Protein AF-0000000084939964 (afdb_homodimer)

Sequence (376 aa):
MATELKDYIKVYDALFSDEFCDSVIEAFGQSERTIIDREKRPSFTEMNISQRYMAKDPLWMGIQEKIQSVFIDCVQLYMQSLKVENDFPQKYAFEEYRVKMYNNNGHDQFKDHVDVGDYNSARRFLVLFLYLNTVEVGGCTSFTRLNTTVSPMKGRVLLFPATWQYRHAGLPPESDKKYIVGSYLHYLMATELKDYIKVYDALFSDEFCDSVIEAFGQSERTIIDREKRPSFTEMNISQRYMAKDPLWMGIQEKIQSVFIDCVQLYMQSLKVENDFPQKYAFEEYRVKMYNNNGHDQFKDHVDVGDYNSARRFLVLFLYLNTVEVGGCTSFTRLNTTVSPMKGRVLLFPATWQYRHAGLPPESDKKYIVGSYLHYL

Foldseek 3Di:
DDDDQCSLKDKDADLDDLVLLVLVVVLVVVDDWDFDCDPLAATWIKDWLVVCCVVVPVSRVVSVVSVVVSVVVVVVVSCVVVVCCVVDDPDKDKDIKMKIKAFQPQRHKNDWDAQDDDDVSPFFFKKKKAWSAFQPAAQWKAQPVRRDIHGRHHGMMIMHTRDPNRTIMGIRGHRGMTMMMMITMGDD/DDDDQCVLKDKDADLDDLVLLVLVVVLVVVDDWDFDCPPLQATWIKDWLVVCCVVVPVSRVVSVVSVVVSVVVVVVVSCVVVVCPVVDDPDKDKDIKMKIKAFQPQRHKNDWDAQDDDDVSPFFFKKKKAWSAFQPAAQWKDQPVRRDIHGRHHGMMIMHTRDPNRTIMGIRGHRGMTMMMMITMGDD

Nearest PDB structures (foldseek):
  6fxm-assembly1_A  TM=6.962E-01  e=5.552E-08  Homo sapiens
  8one-assembly1_A  TM=6.809E-01  e=4.349E-08  Homo sapiens
  6fxr-assembly1_A  TM=6.750E-01  e=1.476E-07  Homo sapiens
  8k17-assembly1_A  TM=6.431E-01  e=1.229E-07  Homo sapiens
  8k0m-assembly1_A  TM=6.471E-01  e=1.668E-07  Homo sapiens

InterPro domains:
  IPR006620 Prolyl 4-hydroxylase, alpha subunit [SM00702] (7-186)
  IPR044862 Prolyl 4-hydroxylase alpha subunit, Fe(2+) 2OG dioxygenase domain [PF13640] (102-186)
  IPR045054 Prolyl 4-hydroxylase [PTHR10869] (5-181)

Solvent-accessible surface area (backbone atoms only — not comparable to full-atom values): 18987 Å² total; per-residue (Å²): 130,76,49,39,56,68,65,53,54,43,77,46,72,76,77,42,53,70,67,58,30,49,49,52,54,52,50,54,72,75,44,85,71,44,79,43,70,42,91,74,49,37,20,36,36,34,38,56,45,45,62,38,32,72,68,64,34,76,84,36,42,62,52,50,52,52,50,50,53,51,50,52,53,49,50,51,52,51,28,59,75,67,69,37,67,86,48,47,50,92,59,65,47,71,52,65,38,30,40,39,37,27,50,44,73,75,54,22,25,37,56,76,42,53,72,30,63,33,43,86,37,25,32,42,55,32,34,39,36,35,20,41,35,59,27,88,36,50,35,25,40,34,26,74,78,67,82,41,72,44,71,32,36,54,28,25,33,40,36,32,57,24,47,49,89,51,30,29,24,38,41,39,15,55,69,32,55,39,38,34,37,37,37,32,36,25,48,86,130,75,50,40,56,69,64,54,54,43,75,46,72,76,78,42,53,71,67,57,31,51,51,53,54,52,51,54,74,75,44,87,68,44,77,44,69,49,87,70,48,35,20,38,35,35,38,56,45,44,60,38,32,75,67,65,34,77,82,35,42,63,52,50,53,52,51,51,53,50,49,52,52,50,52,51,51,50,28,59,76,65,69,37,66,87,46,47,50,93,57,65,45,70,51,66,38,31,38,39,37,27,50,45,73,77,52,22,25,36,54,77,43,52,71,31,65,33,44,85,36,26,31,42,55,33,34,40,35,37,22,43,36,59,26,89,39,50,36,26,40,32,27,73,80,68,81,43,73,45,72,32,35,56,26,26,32,42,37,31,56,23,47,51,90,52,30,29,24,38,41,38,15,55,69,30,57,40,40,36,37,37,36,31,35,26,49,88

Structure (mmCIF, N/CA/C/O backbone):
data_AF-0000000084939964-model_v1
#
loop_
_entity.id
_entity.type
_entity.pdbx_description
1 polymer '2OG-Fe(II) oxygenase'
#
loop_
_atom_site.group_PDB
_atom_site.id
_atom_site.type_symbol
_atom_site.label_atom_id
_atom_site.label_alt_id
_atom_site.label_comp_id
_atom_site.label_asym_id
_atom_site.label_entity_id
_atom_site.label_seq_id
_atom_site.pdbx_PDB_ins_code
_atom_site.Cartn_x
_atom_site.Cartn_y
_atom_site.Cartn_z
_atom_site.occupancy
_atom_site.B_iso_or_equiv
_atom_site.auth_seq_id
_atom_site.auth_comp_id
_atom_site.auth_asym_id
_atom_site.auth_atom_id
_atom_site.pdbx_PDB_model_num
ATOM 1 N N . MET A 1 1 ? -10.906 -8.656 14.156 1 75.94 1 MET A N 1
ATOM 2 C CA . MET A 1 1 ? -10.492 -7.703 13.133 1 75.94 1 MET A CA 1
ATOM 3 C C . MET A 1 1 ? -9.008 -7.836 12.836 1 75.94 1 MET A C 1
ATOM 5 O O . MET A 1 1 ? -8.219 -8.172 13.719 1 75.94 1 MET A O 1
ATOM 9 N N . ALA A 1 2 ? -8.594 -7.797 11.578 1 82.75 2 ALA A N 1
ATOM 10 C CA . ALA A 1 2 ? -7.207 -7.945 11.156 1 82.75 2 ALA A CA 1
ATOM 11 C C . ALA A 1 2 ? -6.371 -6.746 11.594 1 82.75 2 ALA A C 1
ATOM 13 O O . ALA A 1 2 ? -6.641 -5.609 11.203 1 82.75 2 ALA A O 1
ATOM 14 N N . THR A 1 3 ? -5.453 -7.086 12.539 1 88.94 3 THR A N 1
ATOM 15 C CA . THR A 1 3 ? -4.637 -5.973 13.016 1 88.94 3 THR A CA 1
ATOM 16 C C . THR A 1 3 ? -3.156 -6.246 12.773 1 88.94 3 THR A C 1
ATOM 18 O O . THR A 1 3 ? -2.336 -5.324 12.82 1 88.94 3 THR A O 1
ATOM 21 N N . GLU A 1 4 ? -2.848 -7.508 12.57 1 93.94 4 GLU A N 1
ATOM 22 C CA . GLU A 1 4 ? -1.467 -7.855 12.25 1 93.94 4 GLU A CA 1
ATOM 23 C C . GLU A 1 4 ? -1.254 -7.945 10.742 1 93.94 4 GLU A C 1
ATOM 25 O O . GLU A 1 4 ? -2.156 -8.344 10.008 1 93.94 4 GLU A O 1
ATOM 30 N N . LEU A 1 5 ? -0.059 -7.625 10.344 1 96.12 5 LEU A N 1
ATOM 31 C CA . LEU A 1 5 ? 0.265 -7.715 8.922 1 96.12 5 LEU A CA 1
ATOM 32 C C . LEU A 1 5 ? -0.004 -9.117 8.391 1 96.12 5 LEU A C 1
ATOM 34 O O . LEU A 1 5 ? -0.537 -9.281 7.293 1 96.12 5 LEU A O 1
ATOM 38 N N . LYS A 1 6 ? 0.292 -10.156 9.18 1 96.56 6 LYS A N 1
ATOM 39 C CA . LYS A 1 6 ? 0.168 -11.539 8.719 1 96.56 6 LYS A CA 1
ATOM 40 C C . LYS A 1 6 ? -1.296 -11.922 8.523 1 96.56 6 LYS A C 1
ATOM 42 O O . LYS A 1 6 ? -1.599 -12.891 7.828 1 96.56 6 LYS A O 1
ATOM 47 N N . ASP A 1 7 ? -2.213 -11.148 9.148 1 96.5 7 ASP A N 1
ATOM 48 C CA . ASP A 1 7 ? -3.639 -11.422 8.992 1 96.5 7 ASP A CA 1
ATOM 49 C C . ASP A 1 7 ? -4.078 -11.227 7.547 1 96.5 7 ASP A C 1
ATOM 51 O O . ASP A 1 7 ? -5.121 -11.742 7.133 1 96.5 7 ASP A O 1
ATOM 55 N N . TYR A 1 8 ? -3.297 -10.508 6.77 1 97.31 8 TYR A N 1
ATOM 56 C CA . TYR A 1 8 ? -3.682 -10.148 5.41 1 97.31 8 TYR A CA 1
ATOM 57 C C . TYR A 1 8 ? -3.074 -11.117 4.398 1 97.31 8 TYR A C 1
ATOM 59 O O . TYR A 1 8 ? -3.295 -10.984 3.191 1 97.31 8 TYR A O 1
ATOM 67 N N . ILE A 1 9 ? -2.289 -12.023 4.887 1 98.25 9 ILE A N 1
ATOM 68 C CA . ILE A 1 9 ? -1.816 -13.141 4.07 1 98.25 9 ILE A CA 1
ATOM 69 C C . ILE A 1 9 ? -2.814 -14.289 4.141 1 98.25 9 ILE A C 1
ATOM 71 O O . ILE A 1 9 ? -2.992 -14.906 5.195 1 98.25 9 ILE A O 1
ATOM 75 N N . LYS A 1 10 ? -3.484 -14.547 3 1 98.38 10 LYS A N 1
ATOM 76 C CA . LYS A 1 10 ? -4.535 -15.555 2.98 1 98.38 10 LYS A CA 1
ATOM 77 C C . LYS A 1 10 ? -4.215 -16.672 1.985 1 98.38 10 LYS A C 1
ATOM 79 O O . LYS A 1 10 ? -3.662 -16.406 0.914 1 98.38 10 LYS A O 1
ATOM 84 N N . VAL A 1 11 ? -4.637 -17.797 2.355 1 98.31 11 VAL A N 1
ATOM 85 C CA . VAL A 1 11 ? -4.473 -18.984 1.506 1 98.31 11 VAL A CA 1
ATOM 86 C C . VAL A 1 11 ? -5.828 -19.641 1.276 1 98.31 11 VAL A C 1
ATOM 88 O O . VAL A 1 11 ? -6.641 -19.75 2.199 1 98.31 11 VAL A O 1
ATOM 91 N N . TYR A 1 12 ? -6.066 -20.031 0.128 1 98.12 12 TYR A 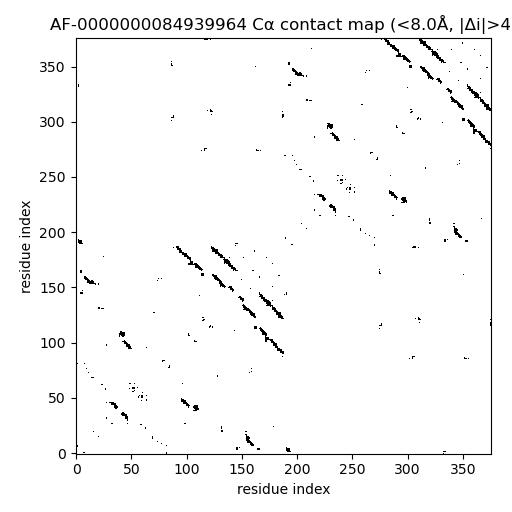N 1
ATOM 92 C CA . TYR A 1 12 ? -7.262 -20.766 -0.265 1 98.12 12 TYR A CA 1
ATOM 93 C C . TYR A 1 12 ? -6.891 -22.078 -0.961 1 98.12 12 TYR A C 1
ATOM 95 O O . TYR A 1 12 ? -6.184 -22.062 -1.972 1 98.12 12 TYR A O 1
ATOM 103 N N . ASP A 1 13 ? -7.473 -23.156 -0.425 1 96.69 13 ASP A N 1
ATOM 104 C CA . ASP A 1 13 ? -7.16 -24.469 -0.975 1 96.69 13 ASP A CA 1
ATOM 105 C C . ASP A 1 13 ? -8.352 -25.047 -1.728 1 96.69 13 ASP A C 1
ATOM 107 O O . ASP A 1 13 ? -9.492 -24.641 -1.512 1 96.69 13 ASP A O 1
ATOM 111 N N . ALA A 1 14 ? -8.086 -25.891 -2.705 1 87.81 14 ALA A N 1
ATOM 112 C CA . ALA A 1 14 ? -9.055 -26.766 -3.371 1 87.81 14 ALA A CA 1
ATOM 113 C C . ALA A 1 14 ? -9.969 -25.953 -4.289 1 87.81 14 ALA A C 1
ATOM 115 O O . ALA A 1 14 ? -11.156 -26.25 -4.418 1 87.81 14 ALA A O 1
ATOM 116 N N . LEU A 1 15 ? -9.422 -24.875 -4.777 1 92.75 15 LEU A N 1
ATOM 117 C CA . LEU A 1 15 ? -10.211 -24.109 -5.738 1 92.75 15 LEU A CA 1
ATOM 118 C C . LEU A 1 15 ? -9.867 -24.5 -7.168 1 92.75 15 LEU A C 1
ATOM 120 O O . LEU A 1 15 ? -10.625 -24.219 -8.102 1 92.75 15 LEU A O 1
ATOM 124 N N . PHE A 1 16 ? -8.75 -25.078 -7.367 1 97.12 16 PHE A N 1
ATOM 125 C CA . PHE A 1 16 ? -8.344 -25.656 -8.641 1 97.12 16 PHE A CA 1
ATOM 126 C C . PHE A 1 16 ? -8.242 -27.188 -8.523 1 97.12 16 PHE A C 1
ATOM 128 O O . PHE A 1 16 ? -7.773 -27.703 -7.508 1 97.12 16 PHE A O 1
ATOM 135 N N . SER A 1 17 ? -8.68 -27.859 -9.516 1 97 17 SER A N 1
ATOM 136 C CA . SER A 1 17 ? -8.492 -29.312 -9.539 1 97 17 SER A CA 1
ATOM 137 C C . SER A 1 17 ? -7.043 -29.672 -9.836 1 97 17 SER A C 1
ATOM 139 O O . SER A 1 17 ? -6.324 -28.906 -10.484 1 97 17 SER A O 1
ATOM 141 N N . ASP A 1 18 ? -6.695 -30.891 -9.438 1 97.81 18 ASP A N 1
ATOM 142 C CA . ASP A 1 18 ? -5.367 -31.391 -9.766 1 97.81 18 ASP A CA 1
ATOM 143 C C . ASP A 1 18 ? -5.164 -31.469 -11.273 1 97.81 18 ASP A C 1
ATOM 145 O O . ASP A 1 18 ? -4.09 -31.156 -11.781 1 97.81 18 ASP A O 1
ATOM 149 N N . GLU A 1 19 ? -6.223 -31.906 -11.922 1 97.88 19 GLU A N 1
ATOM 150 C CA . GLU A 1 19 ? -6.156 -32.062 -13.367 1 97.88 19 GLU A CA 1
ATOM 151 C C . GLU A 1 19 ? -5.883 -30.734 -14.07 1 97.88 19 GLU A C 1
ATOM 153 O O . GLU A 1 19 ? -5.125 -30.688 -15.039 1 97.88 19 GLU A O 1
ATOM 158 N N . PHE A 1 20 ? -6.559 -29.719 -13.625 1 98.5 20 PHE A N 1
ATOM 159 C CA . PHE A 1 20 ? -6.324 -28.406 -14.211 1 98.5 20 PHE A CA 1
ATOM 160 C C . PHE A 1 20 ? -4.871 -27.984 -14.031 1 98.5 20 PHE A C 1
ATOM 162 O O . PHE A 1 20 ? -4.223 -27.547 -14.984 1 98.5 20 PHE A O 1
ATOM 169 N N . CYS A 1 21 ? -4.332 -28.125 -12.82 1 98.69 21 CYS A N 1
ATOM 170 C CA . CYS A 1 21 ? -2.949 -27.75 -12.547 1 98.69 21 CYS A CA 1
ATOM 171 C C . CYS A 1 21 ? -1.99 -28.531 -13.445 1 98.69 21 CYS A C 1
ATOM 173 O O . CYS A 1 21 ? -1.062 -27.953 -14.016 1 98.69 21 CYS A O 1
ATOM 175 N N . ASP A 1 22 ? -2.26 -29.797 -13.586 1 98.56 22 ASP A N 1
ATOM 176 C CA . ASP A 1 22 ? -1.433 -30.625 -14.461 1 98.56 22 ASP A CA 1
ATOM 177 C C . ASP A 1 22 ? -1.479 -30.109 -15.898 1 98.56 22 ASP A C 1
ATOM 179 O O . ASP A 1 22 ? -0.46 -30.109 -16.594 1 98.56 22 ASP A O 1
ATOM 183 N N . SER A 1 23 ? -2.635 -29.75 -16.297 1 98.31 23 SER A N 1
ATOM 184 C CA . SER A 1 23 ? -2.791 -29.281 -17.672 1 98.31 23 SER A CA 1
ATOM 185 C C . SER A 1 23 ? -1.995 -28 -17.922 1 98.31 23 SER A C 1
ATOM 187 O O . SER A 1 23 ? -1.481 -27.781 -19.016 1 98.31 23 SER A O 1
ATOM 189 N N . VAL A 1 24 ? -1.91 -27.094 -16.953 1 98.62 24 VAL A N 1
ATOM 190 C CA . VAL A 1 24 ? -1.134 -25.859 -17.078 1 98.62 24 VAL A CA 1
ATOM 191 C C . VAL A 1 24 ? 0.35 -26.203 -17.219 1 98.62 24 VAL A C 1
ATOM 193 O O . VAL A 1 24 ? 1.047 -25.656 -18.062 1 98.62 24 VAL A O 1
ATOM 196 N N . ILE A 1 25 ? 0.8 -27.109 -16.359 1 98.56 25 ILE A N 1
ATOM 197 C CA . ILE A 1 25 ? 2.203 -27.516 -16.406 1 98.56 25 ILE A CA 1
ATOM 198 C C . ILE A 1 25 ? 2.525 -28.141 -17.75 1 98.56 25 ILE A C 1
ATOM 200 O O . ILE A 1 25 ? 3.574 -27.859 -18.344 1 98.56 25 ILE A O 1
ATOM 204 N N . GLU A 1 26 ? 1.631 -28.984 -18.25 1 98.25 26 GLU A N 1
ATOM 205 C CA . GLU A 1 26 ? 1.824 -29.594 -19.547 1 98.25 26 GLU A CA 1
ATOM 206 C C . GLU A 1 26 ? 1.892 -28.547 -20.656 1 98.25 26 GLU A C 1
ATOM 208 O O . GLU A 1 26 ? 2.762 -28.609 -21.531 1 98.25 26 GLU A O 1
ATOM 213 N N . ALA A 1 27 ? 0.944 -27.641 -20.625 1 97.94 27 ALA A N 1
ATOM 214 C CA . ALA A 1 27 ? 0.937 -26.562 -21.609 1 97.94 27 ALA A CA 1
ATOM 215 C C . ALA A 1 27 ? 2.24 -25.766 -21.562 1 97.94 27 ALA A C 1
ATOM 217 O O . ALA A 1 27 ? 2.791 -25.406 -22.609 1 97.94 27 ALA A O 1
ATOM 218 N N . PHE A 1 28 ? 2.682 -25.484 -20.375 1 98.06 28 PHE A N 1
ATOM 219 C CA . PHE A 1 28 ? 3.947 -24.781 -20.188 1 98.06 28 PHE A CA 1
ATOM 220 C C . PHE A 1 28 ? 5.09 -25.531 -20.859 1 98.06 28 PHE A C 1
ATOM 222 O O . PHE A 1 28 ? 5.926 -24.938 -21.531 1 98.06 28 PHE A O 1
ATOM 229 N N . GLY A 1 29 ? 5.109 -26.812 -20.734 1 96.62 29 GLY A N 1
ATOM 230 C CA . GLY A 1 29 ? 6.145 -27.641 -21.328 1 96.62 29 GLY A CA 1
ATOM 231 C C . GLY A 1 29 ? 6.129 -27.625 -22.844 1 96.62 29 GLY A C 1
ATOM 232 O O . GLY A 1 29 ? 7.152 -27.859 -23.484 1 96.6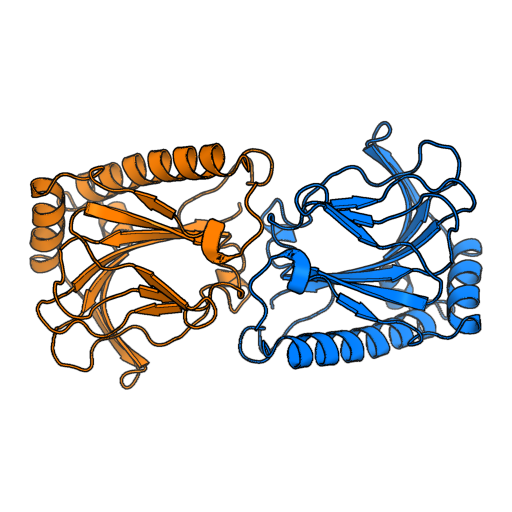2 29 GLY A O 1
ATOM 233 N N . GLN A 1 30 ? 5.02 -27.281 -23.391 1 95.31 30 GLN A N 1
ATOM 234 C CA . GLN A 1 30 ? 4.848 -27.297 -24.828 1 95.31 30 GLN A CA 1
ATOM 235 C C . GLN A 1 30 ? 5.043 -25.906 -25.422 1 95.31 30 GLN A C 1
ATOM 237 O O . GLN A 1 30 ? 4.91 -25.703 -26.625 1 95.31 30 GLN A O 1
ATOM 242 N N . SER A 1 31 ? 5.316 -24.969 -24.594 1 95 31 SER A N 1
ATOM 243 C CA . SER A 1 31 ? 5.363 -23.578 -25.016 1 95 31 SER A CA 1
ATOM 244 C C . SER A 1 31 ? 6.793 -23.047 -25.031 1 95 31 SER A C 1
ATOM 246 O O . SER A 1 31 ? 7.68 -23.625 -24.391 1 95 31 SER A O 1
ATOM 248 N N . GLU A 1 32 ? 6.996 -21.953 -25.812 1 91.62 32 GLU A N 1
ATOM 249 C CA . GLU A 1 32 ? 8.258 -21.219 -25.734 1 91.62 32 GLU A CA 1
ATOM 250 C C . GLU A 1 32 ? 8.375 -20.484 -24.391 1 91.62 32 GLU A C 1
ATOM 252 O O . GLU A 1 32 ? 7.418 -19.859 -23.938 1 91.62 32 GLU A O 1
ATOM 257 N N . ARG A 1 33 ? 9.547 -20.703 -23.812 1 92.88 33 ARG A N 1
ATOM 258 C CA . ARG A 1 33 ? 9.789 -20.125 -22.484 1 92.88 33 ARG A CA 1
ATOM 259 C C . ARG A 1 33 ? 11.062 -19.297 -22.484 1 92.88 33 ARG A C 1
ATOM 261 O O . ARG A 1 33 ? 11.875 -19.391 -23.406 1 92.88 33 ARG A O 1
ATOM 268 N N . THR A 1 34 ? 11.117 -18.438 -21.547 1 93.12 34 THR A N 1
ATOM 269 C CA . THR A 1 34 ? 12.281 -17.578 -21.359 1 93.12 34 THR A CA 1
ATOM 270 C C . THR A 1 34 ? 12.953 -17.875 -20.016 1 93.12 34 THR A C 1
ATOM 272 O O . THR A 1 34 ? 12.289 -17.984 -19 1 93.12 34 THR A O 1
ATOM 275 N N . ILE A 1 35 ? 14.234 -18 -20.094 1 89.62 35 ILE A N 1
ATOM 276 C CA . ILE A 1 35 ? 15.008 -18.188 -18.875 1 89.62 35 ILE A CA 1
ATOM 277 C C . ILE A 1 35 ? 15.422 -16.828 -18.312 1 89.62 35 ILE A C 1
ATOM 279 O O . ILE A 1 35 ? 16.016 -16.016 -19.031 1 89.62 35 ILE A O 1
ATOM 283 N N . ILE A 1 36 ? 14.961 -16.562 -17.188 1 88.06 36 ILE A N 1
ATOM 284 C CA . ILE A 1 36 ? 15.367 -15.367 -16.438 1 88.06 36 ILE A CA 1
ATOM 285 C C . ILE A 1 36 ? 16.5 -15.727 -15.469 1 88.06 36 ILE A C 1
ATOM 287 O O . ILE A 1 36 ? 16.281 -16.469 -14.5 1 88.06 36 ILE A O 1
ATOM 291 N N . ASP A 1 37 ? 17.594 -15.242 -15.766 1 79.56 37 ASP A N 1
ATOM 292 C CA . ASP A 1 37 ? 18.781 -15.523 -14.953 1 79.56 37 ASP A CA 1
ATOM 293 C C . ASP A 1 37 ? 19.562 -14.25 -14.672 1 79.56 37 ASP A C 1
ATOM 295 O O . ASP A 1 37 ? 20.375 -13.812 -15.5 1 79.56 37 ASP A O 1
ATOM 299 N N . ARG A 1 38 ? 19.125 -13.672 -13.578 1 67.5 38 ARG A N 1
ATOM 300 C CA . ARG A 1 38 ? 19.859 -12.461 -13.188 1 67.5 38 ARG A CA 1
ATOM 301 C C . ARG A 1 38 ? 20.859 -12.758 -12.086 1 67.5 38 ARG A C 1
ATOM 303 O O . ARG A 1 38 ? 20.531 -12.633 -10.898 1 67.5 38 ARG A O 1
ATOM 310 N N . GLU A 1 39 ? 22.109 -13.406 -12.445 1 60.94 39 GLU A N 1
ATOM 311 C CA . GLU A 1 39 ? 23.172 -13.812 -11.523 1 60.94 39 GLU A CA 1
ATOM 312 C C . GLU A 1 39 ? 22.594 -14.211 -10.164 1 60.94 39 GLU A C 1
ATOM 314 O O . GLU A 1 39 ? 23.031 -13.695 -9.133 1 60.94 39 GLU A O 1
ATOM 319 N N . LYS A 1 40 ? 21.734 -15.359 -10.094 1 53.66 40 LYS A N 1
ATOM 320 C CA . LYS A 1 40 ? 21.141 -16.016 -8.945 1 53.66 40 LYS A CA 1
ATOM 321 C C . LYS A 1 40 ? 20.188 -15.086 -8.203 1 53.66 40 LYS A C 1
ATOM 323 O O . LYS A 1 40 ? 19.969 -15.234 -6.996 1 53.66 40 LYS A O 1
ATOM 328 N N . ARG A 1 41 ? 19.922 -14.133 -8.844 1 62.03 41 ARG A N 1
ATOM 329 C CA . ARG A 1 41 ? 18.984 -13.172 -8.281 1 62.03 41 ARG A CA 1
ATOM 330 C C . ARG A 1 41 ? 18.141 -12.523 -9.375 1 62.03 41 ARG A C 1
ATOM 332 O O . ARG A 1 41 ? 18.5 -11.477 -9.906 1 62.03 41 ARG A O 1
ATOM 339 N N . PRO A 1 42 ? 17.031 -12.922 -9.68 1 71.69 42 PRO A N 1
ATOM 340 C CA . PRO A 1 42 ? 16.188 -14.117 -9.656 1 71.69 42 PRO A CA 1
ATOM 341 C C . PRO A 1 42 ? 16.594 -15.156 -10.703 1 71.69 42 PRO A C 1
ATOM 343 O O . PRO A 1 42 ? 17.203 -14.805 -11.719 1 71.69 42 PRO A O 1
ATOM 346 N N . SER A 1 43 ? 16.391 -16.422 -10.477 1 87.12 43 SER A N 1
ATOM 347 C CA . SER A 1 43 ? 16.641 -17.5 -11.422 1 87.12 43 SER A CA 1
ATOM 348 C C . SER A 1 43 ? 15.445 -18.438 -11.555 1 87.12 43 SER A C 1
ATOM 350 O O . SER A 1 43 ? 15.008 -19.047 -10.57 1 87.12 43 SER A O 1
ATOM 352 N N . PHE A 1 44 ? 14.805 -18.375 -12.75 1 93.81 44 PHE A N 1
ATOM 353 C CA . PHE A 1 44 ? 13.656 -19.203 -13.055 1 93.81 44 PHE A CA 1
ATOM 354 C C . PHE A 1 44 ? 13.359 -19.188 -14.555 1 93.81 44 PHE A C 1
ATOM 356 O O . PHE A 1 44 ? 14 -18.453 -15.312 1 93.81 44 PHE A O 1
ATOM 363 N N . THR A 1 45 ? 12.516 -20.078 -14.969 1 95.44 45 THR A N 1
ATOM 364 C CA . THR A 1 45 ? 11.961 -20.078 -16.312 1 95.44 45 THR A CA 1
ATOM 365 C C . THR A 1 45 ? 10.539 -19.531 -16.312 1 95.44 45 THR A C 1
ATOM 367 O O . THR A 1 45 ? 9.742 -19.859 -15.422 1 95.44 45 THR A O 1
ATOM 370 N N . GLU A 1 46 ? 10.234 -18.672 -17.266 1 96.62 46 GLU A N 1
ATOM 371 C CA . GLU A 1 46 ? 8.93 -18.016 -17.219 1 96.62 46 GLU A CA 1
ATOM 372 C C . GLU A 1 46 ? 8.258 -18.062 -18.594 1 96.62 46 GLU A C 1
ATOM 374 O O . GLU A 1 46 ? 8.93 -18.219 -19.609 1 96.62 46 GLU A O 1
ATOM 379 N N . MET A 1 47 ? 6.977 -17.984 -18.578 1 96.81 47 MET A N 1
ATOM 380 C CA . MET A 1 47 ? 6.129 -17.781 -19.75 1 96.81 47 MET A CA 1
ATOM 381 C C . MET A 1 47 ? 4.977 -16.844 -19.438 1 96.81 47 MET A C 1
ATOM 383 O O . MET A 1 47 ? 4.367 -16.938 -18.359 1 96.81 47 MET A O 1
ATOM 387 N N . ASN A 1 48 ? 4.684 -15.938 -20.328 1 97.81 48 ASN A N 1
ATOM 388 C CA . ASN A 1 48 ? 3.6 -14.977 -20.172 1 97.81 48 ASN A CA 1
ATOM 389 C C . ASN A 1 48 ? 2.295 -15.508 -20.75 1 97.81 48 ASN A C 1
ATOM 391 O O . ASN A 1 48 ? 2.086 -15.453 -21.969 1 97.81 48 ASN A O 1
ATOM 395 N N . ILE A 1 49 ? 1.438 -15.906 -19.938 1 97.94 49 ILE A N 1
ATOM 396 C CA . ILE A 1 49 ? 0.162 -16.484 -20.344 1 97.94 49 ILE A CA 1
ATOM 397 C C . ILE A 1 49 ? -0.658 -15.453 -21.109 1 97.94 49 ILE A C 1
ATOM 399 O O . ILE A 1 49 ? -1.262 -15.766 -22.141 1 97.94 49 ILE A O 1
ATOM 403 N N . SER A 1 50 ? -0.667 -14.273 -20.641 1 97.75 50 SER A N 1
ATOM 404 C CA . SER A 1 50 ? -1.498 -13.227 -21.219 1 97.75 50 SER A CA 1
ATOM 405 C C . SER A 1 50 ? -1.072 -12.906 -22.656 1 97.75 50 SER A C 1
ATOM 407 O O . SER A 1 50 ? -1.911 -12.594 -23.5 1 97.75 50 SER A O 1
ATOM 409 N N . GLN A 1 51 ? 0.182 -12.961 -22.875 1 96.81 51 GLN A N 1
ATOM 410 C CA . GLN A 1 51 ? 0.657 -12.758 -24.234 1 96.81 51 GLN A CA 1
ATOM 411 C C . GLN A 1 51 ? 0.161 -13.867 -25.172 1 96.81 51 GLN A C 1
ATOM 413 O O . GLN A 1 51 ? -0.221 -13.602 -26.312 1 96.81 51 GLN A O 1
ATOM 418 N N . ARG A 1 52 ? 0.176 -15.055 -24.672 1 96.81 52 ARG A N 1
ATOM 419 C CA . ARG A 1 52 ? -0.344 -16.172 -25.453 1 96.81 52 ARG A CA 1
ATOM 420 C C . ARG A 1 52 ? -1.847 -16.031 -25.672 1 96.81 52 ARG A C 1
ATOM 422 O O . ARG A 1 52 ? -2.352 -16.359 -26.75 1 96.81 52 ARG A O 1
ATOM 429 N N . TYR A 1 53 ? -2.467 -15.586 -24.688 1 96.12 53 TYR A N 1
ATOM 430 C CA . TYR A 1 53 ? -3.9 -15.328 -24.781 1 96.12 53 TYR A CA 1
ATOM 431 C C . TYR A 1 53 ? -4.199 -14.289 -25.844 1 96.12 53 TYR A C 1
ATOM 433 O O . TYR A 1 53 ? -5.082 -14.492 -26.688 1 96.12 53 TYR A O 1
ATOM 441 N N . MET A 1 54 ? -3.5 -13.227 -25.828 1 96 54 MET A N 1
ATOM 442 C CA . MET A 1 54 ? -3.693 -12.156 -26.797 1 96 54 MET A CA 1
ATOM 443 C C . MET A 1 54 ? -3.408 -12.648 -28.219 1 96 54 MET A C 1
ATOM 445 O O . MET A 1 54 ? -4.031 -12.188 -29.172 1 96 54 MET A O 1
ATOM 449 N N . ALA A 1 55 ? -2.547 -13.555 -28.328 1 96.12 55 ALA A N 1
ATOM 450 C CA . ALA A 1 55 ? -2.209 -14.156 -29.625 1 96.12 55 ALA A CA 1
ATOM 451 C C . ALA A 1 55 ? -3.223 -15.227 -30.016 1 96.12 55 ALA A C 1
ATOM 453 O O . ALA A 1 55 ? -3.045 -15.922 -31.016 1 96.12 55 ALA A O 1
ATOM 454 N N . LYS A 1 56 ? -4.262 -15.359 -29.203 1 96.5 56 LYS A N 1
ATOM 455 C CA . LYS A 1 56 ? -5.34 -16.312 -29.438 1 96.5 56 LYS A CA 1
ATOM 456 C C . LYS A 1 56 ? -4.805 -17.75 -29.516 1 96.5 56 LYS A C 1
ATOM 458 O O . LYS A 1 56 ? -5.254 -18.531 -30.344 1 96.5 56 LYS A O 1
ATOM 463 N N . ASP A 1 57 ? -3.771 -18.062 -28.766 1 96.25 57 ASP A N 1
ATOM 464 C CA . ASP A 1 57 ? -3.258 -19.422 -28.641 1 96.25 57 ASP A CA 1
ATOM 465 C C . ASP A 1 57 ? -4.285 -20.344 -27.969 1 96.25 57 ASP A C 1
ATOM 467 O O . ASP A 1 57 ? -4.629 -20.156 -26.797 1 96.25 57 ASP A O 1
ATOM 471 N N . PRO A 1 58 ? -4.762 -21.359 -28.656 1 95.38 58 PRO A N 1
ATOM 472 C CA . PRO A 1 58 ? -5.84 -22.188 -28.109 1 95.38 58 PRO A CA 1
ATOM 473 C C . PRO A 1 58 ? -5.441 -22.906 -26.828 1 95.38 58 PRO A C 1
ATOM 475 O O . PRO A 1 58 ? -6.289 -23.188 -25.984 1 95.38 58 PRO A O 1
ATOM 478 N N . LEU A 1 59 ? -4.16 -23.141 -26.641 1 94.81 59 LEU A N 1
ATOM 479 C CA . LEU A 1 59 ? -3.668 -23.859 -25.469 1 94.81 59 LEU A CA 1
ATOM 480 C C . LEU A 1 59 ? -3.873 -23.031 -24.203 1 94.81 59 LEU A C 1
ATOM 482 O O . LEU A 1 59 ? -4.07 -23.578 -23.125 1 94.81 59 LEU A O 1
ATOM 486 N N . TRP A 1 60 ? -3.918 -21.703 -24.328 1 97.5 60 TRP A N 1
ATOM 487 C CA . TRP A 1 60 ? -3.795 -20.875 -23.141 1 97.5 60 TRP A CA 1
ATOM 488 C C . TRP A 1 60 ? -5.055 -20.047 -22.922 1 97.5 60 TRP A C 1
ATOM 490 O O . TRP A 1 60 ? -5.254 -19.484 -21.844 1 97.5 60 TRP A O 1
ATOM 500 N N . MET A 1 61 ? -5.922 -19.984 -23.938 1 96.94 61 MET A N 1
ATOM 501 C CA . MET A 1 61 ? -7.125 -19.172 -23.797 1 96.94 61 MET A CA 1
ATOM 502 C C . MET A 1 61 ? -8.008 -19.688 -22.672 1 96.94 61 MET A C 1
ATOM 504 O O . MET A 1 61 ? -8.359 -18.938 -21.766 1 96.94 61 MET A O 1
ATOM 508 N N . GLY A 1 62 ? -8.289 -21 -22.703 1 97.38 62 GLY A N 1
ATOM 509 C CA . GLY A 1 62 ? -9.094 -21.594 -21.656 1 97.38 62 GLY A CA 1
ATOM 510 C C . GLY A 1 62 ? -8.422 -21.547 -20.297 1 97.38 62 GLY A C 1
ATOM 511 O O . GLY A 1 62 ? -9.086 -21.359 -19.266 1 97.38 62 GLY A O 1
ATOM 512 N N . ILE A 1 63 ? -7.121 -21.703 -20.266 1 98.25 63 ILE A N 1
ATOM 513 C CA . ILE A 1 63 ? -6.344 -21.719 -19.031 1 98.25 63 ILE A CA 1
ATOM 514 C C . ILE A 1 63 ? -6.438 -20.344 -18.359 1 98.25 63 ILE A C 1
ATOM 516 O O . ILE A 1 63 ? -6.766 -20.25 -17.172 1 98.25 63 ILE A O 1
ATOM 520 N N . GLN A 1 64 ? -6.188 -19.312 -19.109 1 98.25 64 GLN A N 1
ATOM 521 C CA . GLN A 1 64 ? -6.242 -17.969 -18.516 1 98.25 64 GLN A CA 1
ATOM 522 C C . GLN A 1 64 ? -7.645 -17.656 -18.016 1 98.25 64 GLN A C 1
ATOM 524 O O . GLN A 1 64 ? -7.809 -17.047 -16.953 1 98.25 64 GLN A O 1
ATOM 529 N N . GLU A 1 65 ? -8.641 -18.016 -18.812 1 98.12 65 GLU A N 1
ATOM 530 C CA . GLU A 1 65 ? -10.023 -17.734 -18.422 1 98.12 65 GLU A CA 1
ATOM 531 C C . GLU A 1 65 ? -10.359 -18.422 -17.094 1 98.12 65 GLU A C 1
ATOM 533 O O . GLU A 1 65 ? -10.992 -17.812 -16.234 1 98.12 65 GLU A O 1
ATOM 538 N N . LYS A 1 66 ? -9.945 -19.625 -16.984 1 98.44 66 LYS A N 1
ATOM 539 C CA . LYS A 1 66 ? -10.203 -20.375 -15.758 1 98.44 66 LYS A CA 1
ATOM 540 C C . LYS A 1 66 ? -9.461 -19.75 -14.578 1 98.44 66 LYS A C 1
ATOM 542 O O . LYS A 1 66 ? -10.039 -19.547 -13.508 1 98.44 66 LYS A O 1
ATOM 547 N N . ILE A 1 67 ? -8.203 -19.422 -14.734 1 98.69 67 ILE A N 1
ATOM 548 C CA . ILE A 1 67 ? -7.406 -18.828 -13.672 1 98.69 67 ILE A CA 1
ATOM 549 C C . ILE A 1 67 ? -8.031 -17.5 -13.25 1 98.69 67 ILE A C 1
ATOM 551 O O . ILE A 1 67 ? -8.227 -17.25 -12.055 1 98.69 67 ILE A O 1
ATOM 555 N N . GLN A 1 68 ? -8.375 -16.703 -14.258 1 98.38 68 GLN A N 1
ATOM 556 C CA . GLN A 1 68 ? -8.961 -15.398 -13.969 1 98.38 68 GLN A CA 1
ATOM 557 C C . GLN A 1 68 ? -10.266 -15.539 -13.195 1 98.38 68 GLN A C 1
ATOM 559 O O . GLN A 1 68 ? -10.508 -14.797 -12.234 1 98.38 68 GLN A O 1
ATOM 564 N N . SER A 1 69 ? -11.07 -16.438 -13.609 1 98.25 69 SER A N 1
ATOM 565 C CA . SER A 1 69 ? -12.352 -16.656 -12.945 1 98.25 69 SER A CA 1
ATOM 566 C C . SER A 1 69 ? -12.164 -17.047 -11.484 1 98.25 69 SER A C 1
ATOM 568 O O . SER A 1 69 ? -12.812 -16.484 -10.594 1 98.25 69 SER A O 1
ATOM 570 N N . VAL A 1 70 ? -11.32 -17.938 -11.195 1 98.38 70 VAL A N 1
ATOM 571 C CA . VAL A 1 70 ? -11.094 -18.391 -9.828 1 98.38 70 VAL A CA 1
ATOM 572 C C . VAL A 1 70 ? -10.414 -17.297 -9.016 1 98.38 70 VAL A C 1
ATOM 574 O O . VAL A 1 70 ? -10.719 -17.109 -7.836 1 98.38 70 VAL A O 1
ATOM 577 N N . PHE A 1 71 ? -9.461 -16.562 -9.656 1 98.56 71 PHE A N 1
ATOM 578 C CA . PHE A 1 71 ? -8.812 -15.445 -8.969 1 98.56 71 PHE A CA 1
ATOM 579 C C . PHE A 1 71 ? -9.844 -14.414 -8.539 1 98.56 71 PHE A C 1
ATOM 581 O O . PHE A 1 71 ? -9.758 -13.867 -7.438 1 98.56 71 PHE A O 1
ATOM 588 N N . ILE A 1 72 ? -10.82 -14.164 -9.398 1 97.81 72 ILE A N 1
ATOM 589 C CA . ILE A 1 72 ? -11.883 -13.227 -9.047 1 97.81 72 ILE A CA 1
ATOM 590 C C . ILE A 1 72 ? -12.641 -13.734 -7.824 1 97.81 72 ILE A C 1
ATOM 592 O O . ILE A 1 72 ? -12.914 -12.969 -6.895 1 97.81 72 ILE A O 1
ATOM 596 N N . ASP A 1 73 ? -12.938 -15.008 -7.75 1 97.81 73 ASP A N 1
ATOM 597 C CA . ASP A 1 73 ? -13.602 -15.602 -6.594 1 97.81 73 ASP A CA 1
ATOM 598 C C . ASP A 1 73 ? -12.75 -15.445 -5.336 1 97.81 73 ASP A C 1
ATOM 600 O O . ASP A 1 73 ? -13.266 -15.117 -4.266 1 97.81 73 ASP A O 1
ATOM 604 N N . CYS A 1 74 ? -11.477 -15.688 -5.445 1 98.19 74 CYS A N 1
ATOM 605 C CA . CYS A 1 74 ? -10.562 -15.57 -4.312 1 98.19 74 CYS A CA 1
ATOM 606 C C . CYS A 1 74 ? -10.531 -14.133 -3.791 1 98.19 74 CYS A C 1
ATOM 608 O O . CYS A 1 74 ? -10.508 -13.914 -2.58 1 98.19 74 CYS A O 1
ATOM 610 N N . VAL A 1 75 ? -10.484 -13.195 -4.738 1 98 75 VAL A N 1
ATOM 611 C CA . VAL A 1 75 ? -10.469 -11.789 -4.352 1 98 75 VAL A CA 1
ATOM 612 C C . VAL A 1 75 ? -11.734 -11.453 -3.574 1 98 75 VAL A C 1
ATOM 614 O O . VAL A 1 75 ? -11.688 -10.75 -2.562 1 98 75 VAL A O 1
ATOM 617 N N . GLN A 1 76 ? -12.836 -11.977 -4.008 1 96.88 76 GLN A N 1
ATOM 618 C CA . GLN A 1 76 ? -14.094 -11.75 -3.301 1 96.88 76 GLN A CA 1
ATOM 619 C C . GLN A 1 76 ? -14.047 -12.344 -1.895 1 96.88 76 GLN A C 1
ATOM 621 O O . GLN A 1 76 ? -14.445 -11.688 -0.927 1 96.88 76 GLN A O 1
ATOM 626 N N . LEU A 1 77 ? -13.609 -13.562 -1.766 1 97.44 77 LEU A N 1
ATOM 627 C CA . LEU A 1 77 ? -13.469 -14.203 -0.461 1 97.44 77 LEU A CA 1
ATOM 628 C C . LEU A 1 77 ? -12.523 -13.406 0.434 1 97.44 77 LEU A C 1
ATOM 630 O O . LEU A 1 77 ? -12.789 -13.234 1.627 1 97.44 77 LEU A O 1
ATOM 634 N N . TYR A 1 78 ? -11.469 -12.938 -0.143 1 98.06 78 TYR A N 1
ATOM 635 C CA . TYR A 1 78 ? -10.477 -12.133 0.559 1 98.06 78 TYR A CA 1
ATOM 636 C C . TYR A 1 78 ? -11.109 -10.867 1.138 1 98.06 78 TYR A C 1
ATOM 638 O O . TYR A 1 78 ? -10.984 -10.594 2.334 1 98.06 78 TYR A O 1
ATOM 646 N N . MET A 1 79 ? -11.797 -10.133 0.279 1 96.38 79 MET A N 1
ATOM 647 C CA . MET A 1 79 ? -12.438 -8.883 0.693 1 96.38 79 MET A CA 1
ATOM 648 C C . MET A 1 79 ? -13.461 -9.141 1.801 1 96.38 79 MET A C 1
ATOM 650 O O . MET A 1 79 ? -13.508 -8.406 2.787 1 96.38 79 MET A O 1
ATOM 654 N N . GLN A 1 80 ? -14.164 -10.188 1.651 1 96.06 80 GLN A N 1
ATOM 655 C CA . GLN A 1 80 ? -15.211 -10.516 2.617 1 96.06 80 GLN A CA 1
ATOM 656 C C . GLN A 1 80 ? -14.609 -10.93 3.955 1 96.06 80 GLN A C 1
ATOM 658 O O . GLN A 1 80 ? -15.062 -10.484 5.012 1 96.06 80 GLN A O 1
ATOM 663 N N . SER A 1 81 ? -13.625 -11.727 3.918 1 96.12 81 SER A N 1
ATOM 664 C CA . SER A 1 81 ? -13.031 -12.25 5.145 1 96.12 81 SER A CA 1
ATOM 665 C C . SER A 1 81 ? -12.375 -11.133 5.953 1 96.12 81 SER A C 1
ATOM 667 O O . SER A 1 81 ? -12.352 -11.188 7.184 1 96.12 81 SER A O 1
ATOM 669 N N . LEU A 1 82 ? -11.922 -10.141 5.25 1 95.62 82 LEU A N 1
ATOM 670 C CA . LEU A 1 82 ? -11.203 -9.055 5.91 1 95.62 82 LEU A CA 1
ATOM 671 C C . LEU A 1 82 ? -12.102 -7.828 6.074 1 95.62 82 LEU A C 1
ATOM 673 O O . LEU A 1 82 ? -11.703 -6.84 6.691 1 95.62 82 LEU A O 1
ATOM 677 N N . LYS A 1 83 ? -13.32 -7.906 5.512 1 93.5 83 LYS A N 1
ATOM 678 C CA . LYS A 1 83 ? -14.273 -6.801 5.547 1 93.5 83 LYS A CA 1
ATOM 679 C C . LYS A 1 83 ? -13.656 -5.527 4.977 1 93.5 83 LYS A C 1
ATOM 681 O O . LYS A 1 83 ? -13.719 -4.465 5.598 1 93.5 83 LYS A O 1
ATOM 686 N N . VAL A 1 84 ? -13.023 -5.66 3.746 1 93.5 84 VAL A N 1
ATOM 687 C CA . VAL A 1 84 ? -12.32 -4.527 3.15 1 93.5 84 VAL A CA 1
ATOM 688 C C . VAL A 1 84 ? -12.953 -4.184 1.802 1 93.5 84 VAL A C 1
ATOM 690 O O . VAL A 1 84 ? -12.289 -3.619 0.927 1 93.5 84 VAL A O 1
ATOM 693 N N . GLU A 1 85 ? -14.164 -4.508 1.585 1 92.12 85 GLU A N 1
ATOM 694 C CA . GLU A 1 85 ? -14.844 -4.27 0.316 1 92.12 85 GLU A CA 1
ATOM 695 C C . GLU A 1 85 ? -14.852 -2.781 -0.03 1 92.12 85 GLU A C 1
ATOM 697 O O . GLU A 1 85 ? -14.703 -2.408 -1.196 1 92.12 85 GLU A O 1
ATOM 702 N N . ASN A 1 86 ? -14.945 -1.968 1.007 1 90.06 86 ASN A N 1
ATOM 703 C CA . ASN A 1 86 ? -15.039 -0.529 0.781 1 90.06 86 ASN A CA 1
ATOM 704 C C . ASN A 1 86 ? -13.664 0.121 0.705 1 90.06 86 ASN A C 1
ATOM 706 O O . ASN A 1 86 ? -13.547 1.305 0.382 1 90.06 86 ASN A O 1
ATOM 710 N N . ASP A 1 87 ? -12.656 -0.642 0.976 1 91.19 87 ASP A N 1
ATOM 711 C CA . ASP A 1 87 ? -11.305 -0.1 0.973 1 91.19 87 ASP A CA 1
ATOM 712 C C . ASP A 1 87 ? -10.609 -0.36 -0.363 1 91.19 87 ASP A C 1
ATOM 714 O O . ASP A 1 87 ? -9.68 0.36 -0.737 1 91.19 87 ASP A O 1
ATOM 718 N N . PHE A 1 88 ? -11.062 -1.408 -1.06 1 91.94 88 PHE A N 1
ATOM 719 C CA . PHE A 1 88 ? -10.562 -1.699 -2.398 1 91.94 88 PHE A CA 1
ATOM 720 C C . PHE A 1 88 ? -11.188 -0.762 -3.424 1 91.94 88 PHE A C 1
ATOM 722 O O . PHE A 1 88 ? -12.273 -0.226 -3.203 1 91.94 88 PHE A O 1
ATOM 729 N N . PRO A 1 89 ? -10.438 -0.545 -4.492 1 90.38 89 PRO A N 1
ATOM 730 C CA . PRO A 1 89 ? -11.078 0.252 -5.543 1 90.38 89 PRO A CA 1
ATOM 731 C C . PRO A 1 89 ? -12.297 -0.437 -6.148 1 90.38 89 PRO A C 1
ATOM 733 O O . PRO A 1 89 ? -12.344 -1.667 -6.215 1 90.38 89 PRO A O 1
ATOM 736 N N . GLN A 1 90 ? -13.188 0.425 -6.57 1 84.38 90 GLN A N 1
ATOM 737 C CA . GLN A 1 90 ? -14.391 -0.108 -7.188 1 84.38 90 GLN A CA 1
ATOM 738 C C . GLN A 1 90 ? -14.062 -0.879 -8.461 1 84.38 90 GLN A C 1
ATOM 740 O O . GLN A 1 90 ? -14.711 -1.884 -8.773 1 84.38 90 GLN A O 1
ATOM 745 N N . LYS A 1 91 ? -13.164 -0.322 -9.234 1 89.81 91 LYS A N 1
ATOM 746 C CA . LYS A 1 91 ? -12.703 -0.978 -10.453 1 89.81 91 LYS A CA 1
ATOM 747 C C . LYS A 1 91 ? -11.211 -1.298 -10.367 1 89.81 91 LYS A C 1
ATOM 749 O O . LYS A 1 91 ? -10.414 -0.451 -9.969 1 89.81 91 LYS A O 1
ATOM 754 N N . TYR A 1 92 ? -10.914 -2.488 -10.617 1 92.75 92 TYR A N 1
ATOM 755 C CA . TYR A 1 92 ? -9.531 -2.939 -10.688 1 92.75 92 TYR A CA 1
ATOM 756 C C . TYR A 1 92 ? -9.336 -3.916 -11.836 1 92.75 92 TYR A C 1
ATOM 758 O O . TYR A 1 92 ? -10.305 -4.363 -12.453 1 92.75 92 TYR A O 1
ATOM 766 N N . ALA A 1 93 ? -8.141 -4.191 -12.203 1 95.44 93 ALA A N 1
ATOM 767 C CA . ALA A 1 93 ? -7.805 -5.164 -13.234 1 95.44 93 ALA A CA 1
ATOM 768 C C . ALA A 1 93 ? -6.59 -5.996 -12.844 1 95.44 93 ALA A C 1
ATOM 770 O O . ALA A 1 93 ? -5.848 -5.621 -11.93 1 95.44 93 ALA A O 1
ATOM 771 N N . PHE A 1 94 ? -6.488 -7.113 -13.508 1 97.75 94 PHE A N 1
ATOM 772 C CA . PHE A 1 94 ? -5.316 -7.961 -13.328 1 97.75 94 PHE A CA 1
ATOM 773 C C . PHE A 1 94 ? -4.188 -7.535 -14.258 1 97.75 94 P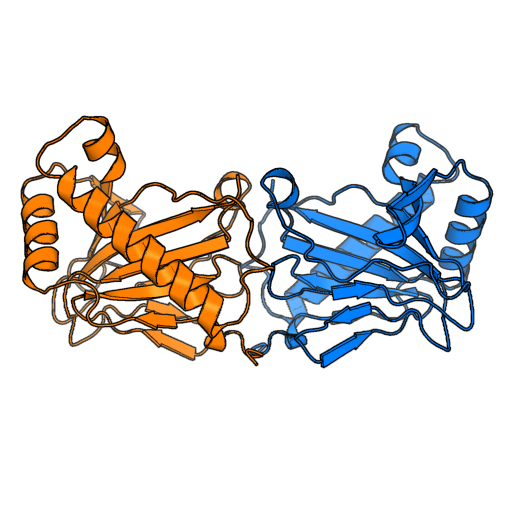HE A C 1
ATOM 775 O O . PHE A 1 94 ? -4.434 -7.172 -15.414 1 97.75 94 PHE A O 1
ATOM 782 N N . GLU A 1 95 ? -2.988 -7.566 -13.727 1 97.75 95 GLU A N 1
ATOM 783 C CA . GLU A 1 95 ? -1.842 -7.551 -14.633 1 97.75 95 GLU A CA 1
ATOM 784 C C . GLU A 1 95 ? -1.697 -8.883 -15.367 1 97.75 95 GLU A C 1
ATOM 786 O O . GLU A 1 95 ? -2.545 -9.766 -15.234 1 97.75 95 GLU A O 1
ATOM 791 N N . GLU A 1 96 ? -0.674 -8.953 -16.156 1 98 96 GLU A N 1
ATOM 792 C CA . GLU A 1 96 ? -0.438 -10.172 -16.922 1 98 96 GLU A CA 1
ATOM 793 C C . GLU A 1 96 ? -0.28 -11.375 -15.992 1 98 96 GLU A C 1
ATOM 795 O O . GLU A 1 96 ? 0.295 -11.258 -14.906 1 98 96 GLU A O 1
ATOM 800 N N . TYR A 1 97 ? -0.825 -12.461 -16.453 1 98.44 97 TYR A N 1
ATOM 801 C CA . TYR A 1 97 ? -0.585 -13.742 -15.805 1 98.44 97 TYR A CA 1
ATOM 802 C C . TYR A 1 97 ? 0.697 -14.383 -16.328 1 98.44 97 TYR A C 1
ATOM 804 O O . TYR A 1 97 ? 0.918 -14.453 -17.531 1 98.44 97 TYR A O 1
ATOM 812 N N . ARG A 1 98 ? 1.532 -14.836 -15.414 1 98.06 98 ARG A N 1
ATOM 813 C CA . ARG A 1 98 ? 2.791 -15.469 -15.805 1 98.06 98 ARG A CA 1
ATOM 814 C C . ARG A 1 98 ? 2.998 -16.781 -15.055 1 98.06 98 ARG A C 1
ATOM 816 O O . ARG A 1 98 ? 2.713 -16.875 -13.859 1 98.06 98 ARG A O 1
ATOM 823 N N . VAL A 1 99 ? 3.432 -17.766 -15.781 1 98.38 99 VAL A N 1
ATOM 824 C CA . VAL A 1 99 ? 3.891 -19 -15.148 1 98.38 99 VAL A CA 1
ATOM 825 C C . VAL A 1 99 ? 5.398 -18.922 -14.906 1 98.38 99 VAL A C 1
ATOM 827 O O . VAL A 1 99 ? 6.152 -18.484 -15.781 1 98.38 99 VAL A O 1
ATOM 830 N N . LYS A 1 100 ? 5.809 -19.297 -13.742 1 97.88 100 LYS A N 1
ATOM 831 C CA . LYS A 1 100 ? 7.223 -19.438 -13.406 1 97.88 100 LYS A CA 1
ATOM 832 C C . LYS A 1 100 ? 7.547 -20.859 -12.961 1 97.88 100 LYS A C 1
ATOM 834 O O . LYS A 1 100 ? 6.762 -21.484 -12.242 1 97.88 100 LYS A O 1
ATOM 839 N N . MET A 1 101 ? 8.625 -21.297 -13.445 1 98.25 101 MET A N 1
ATOM 840 C CA . MET A 1 101 ? 9.133 -22.609 -13.062 1 98.25 101 MET A CA 1
ATOM 841 C C . MET A 1 101 ? 10.516 -22.5 -12.422 1 98.25 101 MET A C 1
ATOM 843 O O . MET A 1 101 ? 11.406 -21.875 -12.977 1 98.25 101 MET A O 1
ATOM 847 N N . TYR A 1 102 ? 10.617 -23.062 -11.266 1 97.5 102 TYR A N 1
ATOM 848 C CA . TYR A 1 102 ? 11.883 -23.141 -10.547 1 97.5 102 TYR A CA 1
ATOM 849 C C . TYR A 1 102 ? 12.406 -24.562 -10.516 1 97.5 102 TYR A C 1
ATOM 851 O O . TYR A 1 102 ? 11.703 -25.484 -10.078 1 97.5 102 TYR A O 1
ATOM 859 N N . ASN A 1 103 ? 13.594 -24.734 -10.953 1 96.25 103 ASN A N 1
ATOM 860 C CA . ASN A 1 103 ? 14.227 -26.047 -10.836 1 96.25 103 ASN A CA 1
ATOM 861 C C . ASN A 1 103 ? 14.648 -26.344 -9.398 1 96.25 103 ASN A C 1
ATOM 863 O O . ASN A 1 103 ? 15 -25.438 -8.648 1 96.25 103 ASN A O 1
ATOM 867 N N . ASN A 1 104 ? 14.562 -27.609 -9.062 1 96.56 104 ASN A N 1
ATOM 868 C CA . ASN A 1 104 ? 15.086 -28.031 -7.77 1 96.56 104 ASN A CA 1
ATOM 869 C C . ASN A 1 104 ? 16.594 -28.25 -7.824 1 96.56 104 ASN A C 1
ATOM 871 O O . ASN A 1 104 ? 17.078 -29.359 -7.531 1 96.56 104 ASN A O 1
ATOM 875 N N . ASN A 1 105 ? 17.344 -27.234 -8.086 1 93.81 105 ASN A N 1
ATOM 876 C CA . ASN A 1 105 ? 18.781 -27.328 -8.312 1 93.81 105 ASN A CA 1
ATOM 877 C C . ASN A 1 105 ? 19.562 -26.594 -7.223 1 93.81 105 ASN A C 1
ATOM 879 O O . ASN A 1 105 ? 20.766 -26.359 -7.371 1 93.81 105 ASN A O 1
ATOM 883 N N . GLY A 1 106 ? 18.891 -26.109 -6.23 1 88.31 106 GLY A N 1
ATOM 884 C CA . GLY A 1 106 ? 19.531 -25.438 -5.113 1 88.31 106 GLY A CA 1
ATOM 885 C C . GLY A 1 106 ? 19.781 -23.969 -5.375 1 88.31 106 GLY A C 1
ATOM 886 O O . GLY A 1 106 ? 20.203 -23.234 -4.473 1 88.31 106 GLY A O 1
ATOM 887 N N . HIS A 1 107 ? 19.406 -23.547 -6.57 1 88.38 107 HIS A N 1
ATOM 888 C CA . HIS A 1 107 ? 19.766 -22.172 -6.898 1 88.38 107 HIS A CA 1
ATOM 889 C C . HIS A 1 107 ? 18.562 -21.391 -7.402 1 88.38 107 HIS A C 1
ATOM 891 O O . HIS A 1 107 ? 18.438 -20.188 -7.141 1 88.38 107 HIS A O 1
ATOM 897 N N . ASP A 1 108 ? 17.672 -22.047 -8.195 1 94.38 108 ASP A N 1
ATOM 898 C CA . ASP A 1 108 ? 16.5 -21.344 -8.695 1 94.38 108 ASP A CA 1
ATOM 899 C C . ASP A 1 108 ? 15.656 -20.797 -7.543 1 94.38 108 ASP A C 1
ATOM 901 O O . ASP A 1 108 ? 15.352 -21.531 -6.598 1 94.38 108 ASP A O 1
ATOM 905 N N . GLN A 1 109 ? 15.383 -19.5 -7.602 1 95.25 109 GLN A N 1
ATOM 906 C CA . GLN A 1 109 ? 14.648 -18.797 -6.551 1 95.25 109 GLN A CA 1
ATOM 907 C C . GLN A 1 109 ? 14.211 -17.406 -7.016 1 95.25 109 GLN A C 1
ATOM 909 O O . GLN A 1 109 ? 14.656 -16.938 -8.062 1 95.25 109 GLN A O 1
ATOM 914 N N . PHE A 1 110 ? 13.344 -16.828 -6.402 1 95.75 110 PHE A N 1
ATOM 915 C CA . PHE A 1 110 ? 13.102 -15.383 -6.449 1 95.75 110 PHE A CA 1
ATOM 916 C C . PHE A 1 110 ? 13.539 -14.719 -5.152 1 95.75 110 PHE A C 1
ATOM 918 O O . PHE A 1 110 ? 12.859 -14.82 -4.129 1 95.75 110 PHE A O 1
ATOM 925 N N . LYS A 1 111 ? 14.602 -14.047 -5.234 1 93.69 111 LYS A N 1
ATOM 926 C CA . LYS A 1 111 ? 15.234 -13.492 -4.043 1 93.69 111 LYS A CA 1
ATOM 927 C C . LYS A 1 111 ? 14.32 -12.492 -3.348 1 93.69 111 LYS A C 1
ATOM 929 O O . LYS A 1 111 ? 13.359 -12 -3.945 1 93.69 111 LYS A O 1
ATOM 934 N N . ASP A 1 112 ? 14.656 -12.281 -2.133 1 94.5 112 ASP A N 1
ATOM 935 C CA . ASP A 1 112 ? 13.914 -11.367 -1.275 1 94.5 112 ASP A CA 1
ATOM 936 C C . ASP A 1 112 ? 13.68 -10.031 -1.976 1 94.5 112 ASP A C 1
ATOM 938 O O . ASP A 1 112 ? 14.609 -9.43 -2.512 1 94.5 112 ASP A O 1
ATOM 942 N N . HIS A 1 113 ? 12.375 -9.617 -2.025 1 94.31 113 HIS A N 1
ATOM 943 C CA . HIS A 1 113 ? 12.039 -8.398 -2.754 1 94.31 113 HIS A CA 1
ATOM 944 C C . HIS A 1 113 ? 10.695 -7.84 -2.299 1 94.31 113 HIS A C 1
ATOM 946 O O . HIS A 1 113 ? 9.961 -8.5 -1.561 1 94.31 113 HIS A O 1
ATOM 952 N N . VAL A 1 114 ? 10.438 -6.602 -2.711 1 95.25 114 VAL A N 1
ATOM 953 C CA . VAL A 1 114 ? 9.109 -6.012 -2.639 1 95.25 114 VAL A CA 1
ATOM 954 C C . VAL A 1 114 ? 8.492 -5.953 -4.035 1 95.25 114 VAL A C 1
ATOM 956 O O . VAL A 1 114 ? 9.203 -5.836 -5.031 1 95.25 114 VAL A O 1
ATOM 959 N N . ASP A 1 115 ? 7.211 -6.059 -4.098 1 95.5 115 ASP A N 1
ATOM 960 C CA . ASP A 1 115 ? 6.531 -6.148 -5.387 1 95.5 115 ASP A CA 1
ATOM 961 C C . ASP A 1 115 ? 6.312 -4.762 -5.988 1 95.5 115 ASP A C 1
ATOM 963 O O . ASP A 1 115 ? 6.043 -4.633 -7.184 1 95.5 115 ASP A O 1
ATOM 967 N N . VAL A 1 116 ? 6.316 -3.723 -5.172 1 94.44 116 VAL A N 1
ATOM 968 C CA . VAL A 1 116 ? 6.16 -2.342 -5.621 1 94.44 116 VAL A CA 1
ATOM 969 C C . VAL A 1 116 ? 7.441 -1.559 -5.34 1 94.44 116 VAL A C 1
ATOM 971 O O . VAL A 1 116 ? 7.82 -1.372 -4.184 1 94.44 116 VAL A O 1
ATOM 974 N N . GLY A 1 117 ? 8.078 -1.071 -6.371 1 89.81 117 GLY A N 1
ATOM 975 C CA . GLY A 1 117 ? 9.344 -0.397 -6.16 1 89.81 117 GLY A CA 1
ATOM 976 C C . GLY A 1 117 ? 9.5 0.862 -6.992 1 89.81 117 GLY A C 1
ATOM 977 O O . GLY A 1 117 ? 10.461 1.611 -6.82 1 89.81 117 GLY A O 1
ATOM 978 N N . ASP A 1 118 ? 8.547 1.062 -7.887 1 91.38 118 ASP A N 1
ATOM 979 C CA . ASP A 1 118 ? 8.633 2.215 -8.781 1 91.38 118 ASP A CA 1
ATOM 980 C C . ASP A 1 118 ? 7.246 2.65 -9.25 1 91.38 118 ASP A C 1
ATOM 982 O O . ASP A 1 118 ? 6.234 2.109 -8.797 1 91.38 118 ASP A O 1
ATOM 986 N N . TYR A 1 119 ? 7.234 3.67 -10.117 1 91.44 119 TYR A N 1
ATOM 987 C CA . TYR A 1 119 ? 5.984 4.242 -10.602 1 91.44 119 TYR A CA 1
ATOM 988 C C . TYR A 1 119 ? 5.141 3.191 -11.312 1 91.44 119 TYR A C 1
ATOM 990 O O . TYR A 1 119 ? 3.934 3.086 -11.07 1 91.44 119 TYR A O 1
ATOM 998 N N . ASN A 1 120 ? 5.727 2.377 -12.094 1 90.19 120 ASN A N 1
ATOM 999 C CA . ASN A 1 120 ? 4.988 1.414 -12.906 1 90.19 120 ASN A CA 1
ATOM 1000 C C . ASN A 1 120 ? 4.348 0.329 -12.047 1 90.19 120 ASN A C 1
ATOM 1002 O O . ASN A 1 120 ? 3.242 -0.13 -12.336 1 90.19 120 ASN A O 1
ATOM 1006 N N . SER A 1 121 ? 5.008 -0.047 -11.008 1 93.75 121 SER A N 1
ATOM 1007 C CA . SER A 1 121 ? 4.496 -1.107 -10.148 1 93.75 121 SER A CA 1
ATOM 1008 C C . SER A 1 121 ? 3.639 -0.539 -9.023 1 93.75 121 SER A C 1
ATOM 1010 O O . SER A 1 121 ? 2.959 -1.285 -8.312 1 93.75 121 SER A O 1
ATOM 1012 N N . ALA A 1 122 ? 3.604 0.796 -8.922 1 94.06 122 ALA A N 1
ATOM 1013 C CA . ALA A 1 122 ? 2.969 1.452 -7.777 1 94.06 122 ALA A CA 1
ATOM 1014 C C . ALA A 1 122 ? 1.467 1.183 -7.758 1 94.06 122 ALA A C 1
ATOM 1016 O O . ALA A 1 122 ? 0.826 1.282 -6.711 1 94.06 122 ALA A O 1
ATOM 1017 N N . ARG A 1 123 ? 0.933 0.796 -8.906 1 94.94 123 ARG A N 1
ATOM 1018 C CA . ARG A 1 123 ? -0.513 0.614 -8.977 1 94.94 123 ARG A CA 1
ATOM 1019 C C . ARG A 1 123 ? -0.925 -0.739 -8.406 1 94.94 123 ARG A C 1
ATOM 1021 O O . ARG A 1 123 ? -2.115 -1.005 -8.227 1 94.94 123 ARG A O 1
ATOM 1028 N N . ARG A 1 124 ? -0.034 -1.594 -8.156 1 97 124 ARG A N 1
ATOM 1029 C CA . ARG A 1 124 ? -0.342 -2.912 -7.609 1 97 124 ARG A CA 1
ATOM 1030 C C . ARG A 1 124 ? -0.828 -2.807 -6.168 1 97 124 ARG A C 1
ATOM 1032 O O . ARG A 1 124 ? -0.223 -2.107 -5.352 1 97 124 ARG A O 1
ATOM 1039 N N . PHE A 1 125 ? -1.916 -3.506 -5.859 1 96.31 125 PHE A N 1
ATOM 1040 C CA . PHE A 1 125 ? -2.322 -3.408 -4.465 1 96.31 125 PHE A CA 1
ATOM 1041 C C . PHE A 1 125 ? -2.564 -4.793 -3.871 1 96.31 125 PHE A C 1
ATOM 1043 O O . PHE A 1 125 ? -2.66 -4.941 -2.65 1 96.31 125 PHE A O 1
ATOM 1050 N N . LEU A 1 126 ? -2.625 -5.812 -4.695 1 98.25 126 LEU A N 1
ATOM 1051 C CA . LEU A 1 126 ? -2.82 -7.18 -4.223 1 98.25 126 LEU A CA 1
ATOM 1052 C C . LEU A 1 126 ? -2.104 -8.18 -5.125 1 98.25 126 LEU A C 1
ATOM 1054 O O . LEU A 1 126 ? -2.164 -8.062 -6.352 1 98.25 126 LEU A O 1
ATOM 1058 N N . VAL A 1 127 ? -1.457 -9.133 -4.52 1 98.75 127 VAL A N 1
ATOM 1059 C CA . VAL A 1 127 ? -0.727 -10.18 -5.227 1 98.75 127 VAL A CA 1
ATOM 1060 C C . VAL A 1 127 ? -1.523 -11.477 -5.188 1 98.75 127 VAL A C 1
ATOM 1062 O O . VAL A 1 127 ? -2.131 -11.812 -4.164 1 98.75 127 VAL A O 1
ATOM 1065 N N . LEU A 1 128 ? -1.52 -12.227 -6.25 1 98.81 128 LEU A N 1
ATOM 1066 C CA . LEU A 1 128 ? -2.129 -13.547 -6.301 1 98.81 128 LEU A CA 1
ATOM 1067 C C . LEU A 1 128 ? -1.162 -14.57 -6.895 1 98.81 128 LEU A C 1
ATOM 1069 O O . LEU A 1 128 ? -0.618 -14.359 -7.98 1 98.81 128 LEU A O 1
ATOM 1073 N N . PHE A 1 129 ? -0.974 -15.664 -6.148 1 98.81 129 PHE A N 1
ATOM 1074 C CA . PHE A 1 129 ? -0.196 -16.812 -6.613 1 98.81 129 PHE A CA 1
ATOM 1075 C C . PHE A 1 129 ? -1.047 -18.078 -6.625 1 98.81 129 PHE A C 1
ATOM 1077 O O . PHE A 1 129 ? -1.82 -18.312 -5.695 1 98.81 129 PHE A O 1
ATOM 1084 N N . LEU A 1 130 ? -0.942 -18.766 -7.66 1 98.88 130 LEU A N 1
ATOM 1085 C CA . LEU A 1 130 ? -1.413 -20.141 -7.727 1 98.88 130 LEU A CA 1
ATOM 1086 C C . LEU A 1 130 ? -0.241 -21.109 -7.777 1 98.88 130 LEU A C 1
ATOM 1088 O O . LEU A 1 130 ? 0.588 -21.047 -8.688 1 98.88 130 LEU A O 1
ATOM 1092 N N . TYR A 1 131 ? -0.167 -21.969 -6.805 1 98.81 131 TYR A N 1
ATOM 1093 C CA . TYR A 1 131 ? 0.812 -23.047 -6.863 1 98.81 131 TYR A CA 1
ATOM 1094 C C . TYR A 1 131 ? 0.284 -24.219 -7.68 1 98.81 131 TYR A C 1
ATOM 1096 O O . TYR A 1 131 ? -0.792 -24.75 -7.395 1 98.81 131 TYR A O 1
ATOM 1104 N N . LEU A 1 132 ? 1.026 -24.641 -8.648 1 98.75 132 LEU A N 1
ATOM 1105 C CA . LEU A 1 132 ? 0.535 -25.641 -9.586 1 98.75 132 LEU A CA 1
ATOM 1106 C C . LEU A 1 132 ? 0.917 -27.047 -9.133 1 98.75 132 LEU A C 1
ATOM 1108 O O . LEU A 1 132 ? 0.371 -28.031 -9.633 1 98.75 132 LEU A O 1
ATOM 1112 N N . ASN A 1 133 ? 1.89 -27.188 -8.25 1 98.62 133 ASN A N 1
ATOM 1113 C CA . ASN A 1 133 ? 2.273 -28.484 -7.703 1 98.62 133 ASN A CA 1
ATOM 1114 C C . ASN A 1 133 ? 2.711 -28.375 -6.246 1 98.62 133 ASN A C 1
ATOM 1116 O O . ASN A 1 133 ? 3.016 -27.281 -5.77 1 98.62 133 ASN A O 1
ATOM 1120 N N . THR A 1 134 ? 2.682 -29.547 -5.598 1 98.5 134 THR A N 1
ATOM 1121 C CA . THR A 1 134 ? 3.166 -29.641 -4.227 1 98.5 134 THR A CA 1
ATOM 1122 C C . THR A 1 134 ? 4.672 -29.891 -4.203 1 98.5 134 THR A C 1
ATOM 1124 O O . THR A 1 134 ? 5.184 -30.734 -4.93 1 98.5 134 THR A O 1
ATOM 1127 N N . VAL A 1 135 ? 5.32 -29.031 -3.449 1 98.56 135 VAL A N 1
ATOM 1128 C CA . VAL A 1 135 ? 6.734 -29.234 -3.145 1 98.56 135 VAL A CA 1
ATOM 1129 C C . VAL A 1 135 ? 6.895 -29.609 -1.673 1 98.56 135 VAL A C 1
ATOM 1131 O O . VAL A 1 135 ? 6.707 -28.766 -0.788 1 98.56 135 VAL A O 1
ATOM 1134 N N . GLU A 1 136 ? 7.293 -30.766 -1.387 1 98.19 136 GLU A N 1
ATOM 1135 C CA . GLU A 1 136 ? 7.328 -31.297 -0.026 1 98.19 136 GLU A CA 1
ATOM 1136 C C . GLU A 1 136 ? 8.43 -30.641 0.795 1 98.19 136 GLU A C 1
ATOM 1138 O O . GLU A 1 136 ? 8.266 -30.406 1.995 1 98.19 136 GLU A O 1
ATOM 1143 N N . VAL A 1 137 ? 9.562 -30.453 0.195 1 98.19 137 VAL A N 1
ATOM 1144 C CA . VAL A 1 137 ? 10.695 -29.844 0.879 1 98.19 137 VAL A CA 1
ATOM 1145 C C . VAL A 1 137 ? 11.172 -28.625 0.098 1 98.19 137 VAL A C 1
ATOM 1147 O O . VAL A 1 137 ? 11.477 -28.719 -1.093 1 98.19 137 VAL A O 1
ATOM 1150 N N . GLY A 1 138 ? 11.156 -27.469 0.812 1 97.75 138 GLY A N 1
ATOM 1151 C CA . GLY A 1 138 ? 11.578 -26.234 0.172 1 97.75 138 GLY A CA 1
ATOM 1152 C C . GLY A 1 138 ? 10.477 -25.578 -0.643 1 97.75 138 GLY A C 1
ATOM 1153 O O . GLY A 1 138 ? 9.32 -26 -0.57 1 97.75 138 GLY A O 1
ATOM 1154 N N . GLY A 1 139 ? 10.836 -24.516 -1.376 1 97.81 139 GLY A N 1
ATOM 1155 C CA . GLY A 1 139 ? 9.961 -23.875 -2.348 1 97.81 139 GLY A CA 1
ATOM 1156 C C . GLY A 1 139 ? 8.945 -22.953 -1.714 1 97.81 139 GLY A C 1
ATOM 1157 O O . GLY A 1 139 ? 8.102 -22.375 -2.408 1 97.81 139 GLY A O 1
ATOM 1158 N N . CYS A 1 140 ? 9.055 -22.656 -0.466 1 98.44 140 CYS A N 1
ATOM 1159 C CA . CYS A 1 140 ? 8.07 -21.844 0.239 1 98.44 140 CYS A CA 1
ATOM 1160 C C . CYS A 1 140 ? 8.164 -20.391 -0.183 1 98.44 140 CYS A C 1
ATOM 1162 O O . CYS A 1 140 ? 9.211 -19.938 -0.652 1 98.44 140 CYS A O 1
ATOM 1164 N N . THR A 1 141 ? 7.082 -19.703 -0.183 1 98.62 141 THR A N 1
ATOM 1165 C CA . THR A 1 141 ? 7.09 -18.234 -0.14 1 98.62 141 THR A CA 1
ATOM 1166 C C . THR A 1 141 ? 7.277 -17.75 1.291 1 98.62 141 THR A C 1
ATOM 1168 O O . THR A 1 141 ? 6.453 -18.031 2.164 1 98.62 141 THR A O 1
ATOM 1171 N N . SER A 1 142 ? 8.328 -17.094 1.498 1 98.19 142 SER A N 1
ATOM 1172 C CA . SER A 1 142 ? 8.695 -16.656 2.842 1 98.19 142 SER A CA 1
ATOM 1173 C C . SER A 1 142 ? 8.562 -15.148 2.986 1 98.19 142 SER A C 1
ATOM 1175 O O . SER A 1 142 ? 9.203 -14.398 2.252 1 98.19 142 SER A O 1
ATOM 1177 N N . PHE A 1 143 ? 7.699 -14.742 3.893 1 97.62 143 PHE A N 1
ATOM 1178 C CA . PHE A 1 143 ? 7.637 -13.336 4.266 1 97.62 143 PHE A CA 1
ATOM 1179 C C . PHE A 1 143 ? 8.664 -13.016 5.352 1 97.62 143 PHE A C 1
ATOM 1181 O O . PHE A 1 143 ? 8.375 -13.156 6.543 1 97.62 143 PHE A O 1
ATOM 1188 N N . THR A 1 144 ? 9.711 -12.578 4.91 1 90.62 144 THR A N 1
ATOM 1189 C CA . THR A 1 144 ? 10.961 -12.594 5.66 1 90.62 144 THR A CA 1
ATOM 1190 C C . THR A 1 144 ? 10.852 -11.727 6.914 1 90.62 144 THR A C 1
ATOM 1192 O O . THR A 1 144 ? 11.477 -12.023 7.934 1 90.62 144 THR A O 1
ATOM 1195 N N . ARG A 1 145 ? 10.023 -10.734 6.91 1 90.44 145 ARG A N 1
ATOM 1196 C CA . ARG A 1 145 ? 9.93 -9.828 8.055 1 90.44 145 ARG A CA 1
ATOM 1197 C C . ARG A 1 145 ? 8.758 -10.203 8.953 1 90.44 145 ARG A C 1
ATOM 1199 O O . ARG A 1 145 ? 8.609 -9.656 10.047 1 90.44 145 ARG A O 1
ATOM 1206 N N . LEU A 1 146 ? 7.891 -11.055 8.492 1 94.06 146 LEU A N 1
ATOM 1207 C CA . LEU A 1 146 ? 6.68 -11.383 9.242 1 94.06 146 LEU A CA 1
ATOM 1208 C C . LEU A 1 146 ? 6.766 -12.789 9.82 1 94.06 146 LEU A C 1
ATOM 1210 O O . LEU A 1 146 ? 5.828 -13.258 10.477 1 94.06 146 LEU A O 1
ATOM 1214 N N . ASN A 1 147 ? 7.883 -13.422 9.68 1 89.19 147 ASN A N 1
ATOM 1215 C CA . ASN A 1 147 ? 8.07 -14.797 10.125 1 89.19 147 ASN A CA 1
ATOM 1216 C C . ASN A 1 147 ? 6.91 -15.695 9.703 1 89.19 147 ASN A C 1
ATOM 1218 O O . ASN A 1 147 ? 6.332 -16.406 10.523 1 89.19 147 ASN A O 1
ATOM 1222 N N . THR A 1 148 ? 6.449 -15.547 8.547 1 95.81 148 THR A N 1
ATOM 1223 C CA . THR A 1 148 ? 5.363 -16.297 7.926 1 95.81 148 THR A CA 1
ATOM 1224 C C . THR A 1 148 ? 5.824 -16.953 6.625 1 95.81 148 THR A C 1
ATOM 1226 O O . THR A 1 148 ? 6.512 -16.312 5.82 1 95.81 148 THR A O 1
ATOM 1229 N N . THR A 1 149 ? 5.469 -18.172 6.508 1 97.69 149 THR A N 1
ATOM 1230 C CA . THR A 1 149 ? 5.816 -18.922 5.305 1 97.69 149 THR A CA 1
ATOM 1231 C C . THR A 1 149 ? 4.602 -19.672 4.758 1 97.69 149 THR A C 1
ATOM 1233 O O . THR A 1 149 ? 3.766 -20.141 5.527 1 97.69 149 THR A O 1
ATOM 1236 N N . VAL A 1 150 ? 4.523 -19.766 3.473 1 98.62 150 VAL A N 1
ATOM 1237 C CA . VAL A 1 150 ? 3.471 -20.516 2.801 1 98.62 150 VAL A CA 1
ATOM 1238 C C . VAL A 1 150 ? 4.09 -21.609 1.942 1 98.62 150 VAL A C 1
ATOM 1240 O O . VAL A 1 150 ? 4.91 -21.344 1.062 1 98.62 150 VAL A O 1
ATOM 1243 N N . SER A 1 151 ? 3.686 -22.812 2.172 1 98.31 151 SER A N 1
ATOM 1244 C CA . SER A 1 151 ? 4.188 -23.953 1.401 1 98.31 151 SER A CA 1
ATOM 1245 C C . SER A 1 151 ? 3.451 -24.078 0.074 1 98.31 151 SER A C 1
ATOM 1247 O O . SER A 1 151 ? 2.232 -23.906 0.012 1 98.31 151 SER A O 1
ATOM 1249 N N . PRO A 1 152 ? 4.254 -24.422 -0.941 1 98.25 152 PRO A N 1
ATOM 1250 C CA . PRO A 1 152 ? 3.576 -24.703 -2.209 1 98.25 152 PRO A CA 1
ATOM 1251 C C . PRO A 1 152 ? 2.793 -26.016 -2.18 1 98.25 152 PRO A C 1
ATOM 1253 O O . PRO A 1 152 ? 3.389 -27.094 -2.094 1 98.25 152 PRO A O 1
ATOM 1256 N N . MET A 1 153 ? 1.543 -25.938 -2.209 1 98.38 153 MET A N 1
ATOM 1257 C CA . MET A 1 153 ? 0.625 -27.062 -2.342 1 98.38 153 MET A CA 1
ATOM 1258 C C . MET A 1 153 ? -0.188 -26.953 -3.629 1 98.38 153 MET A C 1
ATOM 1260 O O . MET A 1 153 ? -0.659 -25.875 -3.98 1 98.38 153 MET A O 1
ATOM 1264 N N . LYS A 1 154 ? -0.339 -28.109 -4.285 1 98.56 154 LYS A N 1
ATOM 1265 C CA . LYS A 1 154 ? -1.038 -28.109 -5.566 1 98.56 154 LYS A CA 1
ATOM 1266 C C . LYS A 1 154 ? -2.439 -27.531 -5.434 1 98.56 154 LYS A C 1
ATOM 1268 O O . LYS A 1 154 ? -3.234 -27.984 -4.609 1 98.56 154 LYS A O 1
ATOM 1273 N N . GLY A 1 155 ? -2.719 -26.5 -6.25 1 98.44 155 GLY A N 1
ATOM 1274 C CA . GLY A 1 155 ? -4.047 -25.906 -6.289 1 98.44 155 GLY A CA 1
ATOM 1275 C C . GLY A 1 155 ? -4.23 -24.797 -5.27 1 98.44 155 GLY A C 1
ATOM 1276 O O . GLY A 1 155 ? -5.254 -24.109 -5.27 1 98.44 155 GLY A O 1
ATOM 1277 N N . ARG A 1 156 ? -3.264 -24.547 -4.422 1 98.5 156 ARG A N 1
ATOM 1278 C CA . ARG A 1 156 ? -3.348 -23.5 -3.408 1 98.5 156 ARG A CA 1
ATOM 1279 C C . ARG A 1 156 ? -3.205 -22.109 -4.039 1 98.5 156 ARG A C 1
ATOM 1281 O O . ARG A 1 156 ? -2.365 -21.906 -4.914 1 98.5 156 ARG A O 1
ATOM 1288 N N . VAL A 1 157 ? -4.043 -21.203 -3.623 1 98.88 157 VAL A N 1
ATOM 1289 C CA . VAL A 1 157 ? -3.943 -19.797 -4.023 1 98.88 157 VAL A CA 1
ATOM 1290 C C . VAL A 1 157 ? -3.508 -18.953 -2.834 1 98.88 157 VAL A C 1
ATOM 1292 O O . VAL A 1 157 ? -4.051 -19.078 -1.734 1 98.88 157 VAL A O 1
ATOM 1295 N N . LEU A 1 158 ? -2.498 -18.156 -3.01 1 98.88 158 LEU A N 1
ATOM 1296 C CA . LEU A 1 158 ? -1.979 -17.219 -2.014 1 98.88 158 LEU A CA 1
ATOM 1297 C C . LEU A 1 158 ? -2.287 -15.781 -2.404 1 98.88 158 LEU A C 1
ATOM 1299 O O . LEU A 1 158 ? -2.016 -15.367 -3.535 1 98.88 158 LEU A O 1
ATOM 1303 N N . LEU A 1 159 ? -2.949 -15.023 -1.534 1 98.88 159 LEU A N 1
ATOM 1304 C CA . LEU A 1 159 ? -3.17 -13.586 -1.705 1 98.88 159 LEU A CA 1
ATOM 1305 C C . LEU A 1 159 ? -2.504 -12.797 -0.584 1 98.88 159 LEU A C 1
ATOM 1307 O O . LEU A 1 159 ? -2.576 -13.188 0.583 1 98.88 159 LEU A O 1
ATOM 1311 N N . PHE A 1 160 ? -1.893 -11.727 -0.86 1 98.56 160 PHE A N 1
ATOM 1312 C CA . PHE A 1 160 ? -1.335 -10.805 0.12 1 98.56 160 PHE A CA 1
ATOM 1313 C C . PHE A 1 160 ? -1.158 -9.414 -0.485 1 98.56 160 PHE A C 1
ATOM 1315 O O . PHE A 1 160 ? -1.093 -9.266 -1.707 1 98.56 160 PHE A O 1
ATOM 1322 N N . PRO A 1 161 ? -1.09 -8.391 0.319 1 97.62 161 PRO A N 1
ATOM 1323 C CA . PRO A 1 161 ? -0.912 -7.039 -0.221 1 97.62 161 PRO A CA 1
ATOM 1324 C C . PRO A 1 161 ? 0.435 -6.855 -0.917 1 97.62 161 PRO A C 1
ATOM 1326 O O . PRO A 1 161 ? 1.438 -7.434 -0.49 1 97.62 161 PRO A O 1
ATOM 1329 N N . ALA A 1 162 ? 0.495 -6.016 -1.923 1 96.94 162 ALA A N 1
ATOM 1330 C CA . ALA A 1 162 ? 1.692 -5.809 -2.732 1 96.94 162 ALA A CA 1
ATOM 1331 C C . ALA A 1 162 ? 2.629 -4.797 -2.074 1 96.94 162 ALA A C 1
ATOM 1333 O O . ALA A 1 162 ? 3.766 -4.617 -2.518 1 96.94 162 ALA A O 1
ATOM 1334 N N . THR A 1 163 ? 2.287 -4.195 -1.056 1 92.44 163 THR A N 1
ATOM 1335 C CA . THR A 1 163 ? 2.994 -3.053 -0.487 1 92.44 163 THR A CA 1
ATOM 1336 C C . THR A 1 163 ? 4.273 -3.502 0.209 1 92.44 163 THR A C 1
ATOM 1338 O O . THR A 1 163 ? 4.457 -4.691 0.482 1 92.44 163 THR A O 1
ATOM 1341 N N . TRP A 1 164 ? 5.078 -2.518 0.557 1 93.94 164 TRP A N 1
ATOM 1342 C CA . TRP A 1 164 ? 6.457 -2.75 0.975 1 93.94 164 TRP A CA 1
ATOM 1343 C C . TRP A 1 164 ? 6.504 -3.482 2.311 1 93.94 164 TRP A C 1
ATOM 1345 O O . TRP A 1 164 ? 7.531 -4.066 2.672 1 93.94 164 TRP A O 1
ATOM 1355 N N . GLN A 1 165 ? 5.449 -3.59 3.02 1 94.44 165 GLN A N 1
ATOM 1356 C CA . GLN A 1 165 ? 5.398 -4.293 4.297 1 94.44 165 GLN A CA 1
ATOM 1357 C C . GLN A 1 165 ? 5.422 -5.805 4.094 1 94.44 165 GLN A C 1
ATOM 1359 O O . GLN A 1 165 ? 5.641 -6.562 5.043 1 94.44 165 GLN A O 1
ATOM 1364 N N . TYR A 1 166 ? 5.25 -6.234 2.889 1 96.56 166 TYR A N 1
ATOM 1365 C CA . TYR A 1 166 ? 5.152 -7.664 2.615 1 96.56 166 TYR A CA 1
ATOM 1366 C C . TYR A 1 166 ? 6.316 -8.133 1.753 1 96.56 166 TYR A C 1
ATOM 1368 O O . TYR A 1 166 ? 6.125 -8.883 0.794 1 96.56 166 TYR A O 1
ATOM 1376 N N . ARG A 1 167 ? 7.414 -7.629 2.088 1 95.56 167 ARG A N 1
ATOM 1377 C CA . ARG A 1 167 ? 8.625 -8.188 1.5 1 95.56 167 ARG A CA 1
ATOM 1378 C C . ARG A 1 167 ? 8.641 -9.703 1.601 1 95.56 167 ARG A C 1
ATOM 1380 O O . ARG A 1 167 ? 8.266 -10.266 2.631 1 95.56 167 ARG A O 1
ATOM 1387 N N . HIS A 1 168 ? 9.094 -10.391 0.5 1 97.12 168 HIS A N 1
ATOM 1388 C CA . HIS A 1 168 ? 9.031 -11.852 0.472 1 97.12 168 HIS A CA 1
ATOM 1389 C C . HIS A 1 168 ? 10.039 -12.43 -0.509 1 97.12 168 HIS A C 1
ATOM 1391 O O . HIS A 1 168 ? 10.625 -11.695 -1.313 1 97.12 168 HIS A O 1
ATOM 1397 N N . ALA A 1 169 ? 10.242 -13.719 -0.391 1 96.56 169 ALA A N 1
ATOM 1398 C CA . ALA A 1 169 ? 11.125 -14.492 -1.26 1 96.56 169 ALA A CA 1
ATOM 1399 C C . ALA A 1 169 ? 10.477 -15.812 -1.674 1 96.56 169 ALA A C 1
ATOM 1401 O O . ALA A 1 169 ? 9.734 -16.422 -0.894 1 96.56 169 ALA A O 1
ATOM 1402 N N . GLY A 1 170 ? 10.656 -16.156 -2.934 1 97.38 170 GLY A N 1
ATOM 1403 C CA . GLY A 1 170 ? 10.445 -17.531 -3.346 1 97.38 170 GLY A CA 1
ATOM 1404 C C . GLY A 1 170 ? 11.656 -18.406 -3.131 1 97.38 170 GLY A C 1
ATOM 1405 O O . GLY A 1 170 ? 12.602 -18.391 -3.926 1 97.38 170 GLY A O 1
ATOM 1406 N N . LEU A 1 171 ? 11.617 -19.234 -2.131 1 97 171 LEU A N 1
ATOM 1407 C CA . LEU A 1 171 ? 12.773 -20.031 -1.729 1 97 171 LEU A CA 1
ATOM 1408 C C . LEU A 1 171 ? 13.023 -21.172 -2.711 1 97 171 LEU A C 1
ATOM 1410 O O . LEU A 1 171 ? 12.094 -21.625 -3.383 1 97 171 LEU A O 1
ATOM 1414 N N . PRO A 1 172 ? 14.258 -21.594 -2.736 1 96.75 172 PRO A N 1
ATOM 1415 C CA . PRO A 1 172 ? 14.555 -22.703 -3.641 1 96.75 172 PRO A CA 1
ATOM 1416 C C . PRO A 1 172 ? 13.789 -23.969 -3.283 1 96.75 172 PRO A C 1
ATOM 1418 O O . PRO A 1 172 ? 13.75 -24.375 -2.117 1 96.75 172 PRO A O 1
ATOM 1421 N N . PRO A 1 173 ? 13.133 -24.547 -4.293 1 97.94 173 PRO A N 1
ATOM 1422 C CA . PRO A 1 173 ? 12.57 -25.875 -4.023 1 97.94 173 PRO A CA 1
ATOM 1423 C C . PRO A 1 173 ? 13.641 -26.969 -3.936 1 97.94 173 PRO A C 1
ATOM 1425 O O . PRO A 1 173 ? 14.664 -26.891 -4.621 1 97.94 173 PRO A O 1
ATOM 1428 N N . GLU A 1 174 ? 13.359 -27.922 -3.158 1 97.75 174 GLU A N 1
ATOM 1429 C CA . GLU A 1 174 ? 14.367 -28.953 -2.957 1 97.75 174 GLU A CA 1
ATOM 1430 C C . GLU A 1 174 ? 13.875 -30.312 -3.467 1 97.75 174 GLU A C 1
ATOM 1432 O O . GLU A 1 174 ? 14.602 -31.016 -4.16 1 97.75 174 GLU A O 1
ATOM 1437 N N . SER A 1 175 ? 12.68 -30.672 -3.215 1 98 175 SER A N 1
ATOM 1438 C CA . SER A 1 175 ? 12.195 -32.031 -3.502 1 98 175 SER A CA 1
ATOM 1439 C C . SER A 1 175 ? 11.719 -32.156 -4.945 1 98 175 SER A C 1
ATOM 1441 O O . SER A 1 175 ? 11.781 -33.219 -5.535 1 98 175 SER A O 1
ATOM 1443 N N . ASP A 1 176 ? 11.164 -31.109 -5.457 1 98 176 ASP A N 1
ATOM 1444 C CA . ASP A 1 176 ? 10.578 -31.094 -6.793 1 98 176 ASP A CA 1
ATOM 1445 C C . ASP A 1 176 ? 10.695 -29.719 -7.426 1 98 176 ASP A C 1
ATOM 1447 O O . ASP A 1 176 ? 10.938 -28.719 -6.73 1 98 176 ASP A O 1
ATOM 1451 N N . LYS A 1 177 ? 10.539 -29.719 -8.703 1 98.31 177 LYS A N 1
ATOM 1452 C CA . LYS A 1 177 ? 10.336 -28.422 -9.336 1 98.31 177 LYS A CA 1
ATOM 1453 C C . LYS A 1 177 ? 9.109 -27.719 -8.758 1 98.31 177 LYS A C 1
ATOM 1455 O O . LYS A 1 177 ? 8.203 -28.359 -8.234 1 98.31 177 LYS A O 1
ATOM 1460 N N . LYS A 1 178 ? 9.18 -26.453 -8.828 1 98.62 178 LYS A N 1
ATOM 1461 C CA . LYS A 1 178 ? 8.039 -25.641 -8.406 1 98.62 178 LYS A CA 1
ATOM 1462 C C . LYS A 1 178 ? 7.457 -24.859 -9.586 1 98.62 178 LYS A C 1
ATOM 1464 O O . LYS A 1 178 ? 8.195 -24.234 -10.344 1 98.62 178 LYS A O 1
ATOM 1469 N N . TYR A 1 179 ? 6.145 -24.969 -9.773 1 98.75 179 TYR A N 1
ATOM 1470 C CA . TYR A 1 179 ? 5.414 -24.203 -10.773 1 98.75 179 TYR A CA 1
ATOM 1471 C C . TYR A 1 179 ? 4.383 -23.297 -10.117 1 98.75 179 TYR A C 1
ATOM 1473 O O . TYR A 1 179 ? 3.6 -23.734 -9.273 1 98.75 179 TYR A O 1
ATOM 1481 N N . ILE A 1 180 ? 4.422 -22 -10.492 1 98.69 180 ILE A N 1
ATOM 1482 C CA . ILE A 1 180 ? 3.441 -21.062 -9.953 1 98.69 180 ILE A CA 1
ATOM 1483 C C . ILE A 1 180 ? 2.906 -20.172 -11.07 1 98.69 180 ILE A C 1
ATOM 1485 O O . ILE A 1 180 ? 3.594 -19.938 -12.07 1 98.69 180 ILE A O 1
ATOM 1489 N N . VAL A 1 181 ? 1.702 -19.781 -10.992 1 98.81 181 VAL A N 1
ATOM 1490 C CA . VAL A 1 181 ? 1.168 -18.672 -11.781 1 98.81 181 VAL A CA 1
ATOM 1491 C C . VAL A 1 181 ? 0.965 -17.453 -10.891 1 98.81 181 VAL A C 1
ATOM 1493 O O . VAL A 1 181 ? 0.408 -17.547 -9.797 1 98.81 181 VAL A O 1
ATOM 1496 N N . GLY A 1 182 ? 1.43 -16.359 -11.344 1 98.5 182 GLY A N 1
ATOM 1497 C CA . GLY A 1 182 ? 1.278 -15.125 -10.57 1 98.5 182 GLY A CA 1
ATOM 1498 C C . GLY A 1 182 ? 0.649 -14 -11.367 1 98.5 182 GLY A C 1
ATOM 1499 O O . GLY A 1 182 ? 0.798 -13.93 -12.586 1 98.5 182 GLY A O 1
ATOM 1500 N N . SER A 1 183 ? -0.049 -13.172 -10.734 1 98.62 183 SER A N 1
ATOM 1501 C CA . SER A 1 183 ? -0.551 -11.898 -11.234 1 98.62 183 SER A CA 1
ATOM 1502 C C . SER A 1 183 ? -0.722 -10.883 -10.102 1 98.62 183 SER A C 1
ATOM 1504 O O . SER A 1 183 ? -0.401 -11.18 -8.953 1 98.62 183 SER A O 1
ATOM 1506 N N . TYR A 1 184 ? -1.099 -9.68 -10.453 1 98.5 184 TYR A N 1
ATOM 1507 C CA . TYR A 1 184 ? -1.357 -8.578 -9.539 1 98.5 184 TYR A CA 1
ATOM 1508 C C . TYR A 1 184 ? -2.686 -7.902 -9.859 1 98.5 184 TYR A C 1
ATOM 1510 O O . TYR A 1 184 ? -3.051 -7.766 -11.031 1 98.5 184 TYR A O 1
ATOM 1518 N N . LEU A 1 185 ? -3.363 -7.512 -8.812 1 97.75 185 LEU A N 1
ATOM 1519 C CA . LEU A 1 185 ? -4.418 -6.527 -9.031 1 97.75 185 LEU A CA 1
ATOM 1520 C C . LEU A 1 185 ? -3.848 -5.109 -9.008 1 97.75 185 LEU A C 1
ATOM 1522 O O . LEU A 1 185 ? -2.977 -4.801 -8.188 1 97.75 185 LEU A O 1
ATOM 1526 N N . HIS A 1 186 ? -4.371 -4.301 -9.859 1 96.25 186 HIS A N 1
ATOM 1527 C CA . HIS A 1 186 ? -3.861 -2.936 -9.898 1 96.25 186 HIS A CA 1
ATOM 1528 C C . HIS A 1 186 ? -4.996 -1.93 -10.062 1 96.25 186 HIS A C 1
ATOM 1530 O O . HIS A 1 186 ? -6.043 -2.258 -10.625 1 96.25 186 HIS A O 1
ATOM 1536 N N . TYR A 1 187 ? -4.777 -0.75 -9.547 1 95 187 TYR A N 1
ATOM 1537 C CA . TYR A 1 187 ? -5.699 0.372 -9.68 1 95 187 TYR A CA 1
ATOM 1538 C C . TYR A 1 187 ? -5.824 0.804 -11.141 1 95 187 TYR A C 1
ATOM 1540 O O . TYR A 1 187 ? -4.863 0.708 -11.906 1 95 187 TYR A O 1
ATOM 1548 N N . LEU A 1 188 ? -7.012 1.345 -11.516 1 92.31 188 LEU A N 1
ATOM 1549 C CA . LEU A 1 188 ? -7.277 1.83 -12.859 1 92.31 188 LEU A CA 1
ATOM 1550 C C . LEU A 1 188 ? -7.352 3.354 -12.891 1 92.31 188 LEU A C 1
ATOM 1552 O O . LEU A 1 188 ? -7.719 3.979 -11.891 1 92.31 188 LEU A O 1
ATOM 1556 N N . MET B 1 1 ? 10.531 -6.145 16.047 1 75.06 1 MET B N 1
ATOM 1557 C CA . MET B 1 1 ? 10.188 -5.949 14.633 1 75.06 1 MET B CA 1
ATOM 1558 C C . MET B 1 1 ? 8.719 -5.602 14.477 1 75.06 1 MET B C 1
ATOM 1560 O O . MET B 1 1 ? 7.879 -6.051 15.258 1 75.06 1 MET B O 1
ATOM 1564 N N . ALA B 1 2 ? 8.375 -4.645 13.625 1 81.5 2 ALA B N 1
ATOM 1565 C CA . ALA B 1 2 ? 7.004 -4.191 13.414 1 81.5 2 ALA B CA 1
ATOM 1566 C C . ALA B 1 2 ? 6.172 -5.266 12.719 1 81.5 2 ALA B C 1
ATOM 1568 O O . ALA B 1 2 ? 6.484 -5.672 11.602 1 81.5 2 ALA B O 1
ATOM 1569 N N . THR B 1 3 ? 5.199 -5.738 13.555 1 88.88 3 THR B N 1
ATOM 1570 C CA . THR B 1 3 ? 4.379 -6.785 12.945 1 88.88 3 THR B CA 1
ATOM 1571 C C . THR B 1 3 ? 2.91 -6.375 12.922 1 88.88 3 THR B C 1
ATOM 1573 O O . THR B 1 3 ? 2.107 -6.965 12.195 1 88.88 3 THR B O 1
ATOM 1576 N N . GLU B 1 4 ? 2.598 -5.41 13.758 1 93.94 4 GLU B N 1
ATOM 1577 C CA . GLU B 1 4 ? 1.229 -4.898 13.75 1 93.94 4 GLU B CA 1
ATOM 1578 C C . GLU B 1 4 ? 1.102 -3.68 12.836 1 93.94 4 GLU B C 1
ATOM 1580 O O . GLU B 1 4 ? 2.039 -2.891 12.711 1 93.94 4 GLU B O 1
ATOM 1585 N N . LEU B 1 5 ? -0.056 -3.537 12.273 1 96.12 5 LEU B N 1
ATOM 1586 C CA . LEU B 1 5 ? -0.301 -2.379 11.422 1 96.12 5 LEU B CA 1
ATOM 1587 C C . LEU B 1 5 ? -0.039 -1.081 12.18 1 96.12 5 LEU B C 1
ATOM 1589 O O . LEU B 1 5 ? 0.551 -0.146 11.641 1 96.12 5 LEU B O 1
ATOM 1593 N N . LYS B 1 6 ? -0.403 -1.016 13.461 1 96.62 6 LYS B N 1
ATOM 1594 C CA . LYS B 1 6 ? -0.292 0.212 14.242 1 96.62 6 LYS B CA 1
ATOM 1595 C C . LYS B 1 6 ? 1.169 0.572 14.492 1 96.62 6 LYS B C 1
ATOM 1597 O O . LYS B 1 6 ? 1.483 1.721 14.812 1 96.62 6 LYS B O 1
ATOM 1602 N N . ASP B 1 7 ? 2.061 -0.435 14.352 1 96.56 7 ASP B N 1
ATOM 1603 C CA . ASP B 1 7 ? 3.482 -0.178 14.547 1 96.56 7 ASP B CA 1
ATOM 1604 C C . ASP B 1 7 ? 4.016 0.8 13.5 1 96.56 7 ASP B C 1
ATOM 1606 O O . ASP B 1 7 ? 5.066 1.41 13.688 1 96.56 7 ASP B O 1
ATOM 1610 N N . TYR B 1 8 ? 3.297 0.96 12.414 1 97.38 8 TYR B N 1
ATOM 1611 C CA . TYR B 1 8 ? 3.768 1.769 11.297 1 97.38 8 TYR B CA 1
ATOM 1612 C C . TYR B 1 8 ? 3.193 3.18 11.367 1 97.38 8 TYR B C 1
ATOM 1614 O O . TYR B 1 8 ? 3.486 4.016 10.508 1 97.38 8 TYR B O 1
ATOM 1622 N N . ILE B 1 9 ? 2.361 3.414 12.328 1 98.31 9 ILE B N 1
ATOM 1623 C CA . ILE B 1 9 ? 1.91 4.766 12.641 1 98.31 9 ILE B CA 1
ATOM 1624 C C . ILE B 1 9 ? 2.875 5.418 13.633 1 98.31 9 ILE B C 1
ATOM 1626 O O . ILE B 1 9 ? 2.979 4.988 14.781 1 98.31 9 ILE B O 1
ATOM 1630 N N . LYS B 1 10 ? 3.598 6.438 13.141 1 98.38 10 LYS B N 1
ATOM 1631 C CA . LYS B 1 10 ? 4.625 7.066 13.969 1 98.38 10 LYS B CA 1
ATOM 1632 C C . LYS B 1 10 ? 4.332 8.555 14.172 1 98.38 10 LYS B C 1
ATOM 1634 O O . LYS B 1 10 ? 3.848 9.227 13.266 1 98.38 10 LYS B O 1
ATOM 1639 N N . VAL B 1 11 ? 4.699 8.969 15.305 1 98.38 11 VAL B N 1
ATOM 1640 C CA . VAL B 1 11 ? 4.555 10.383 15.664 1 98.38 11 VAL B CA 1
ATOM 1641 C C . VAL B 1 11 ? 5.902 10.945 16.109 1 98.38 11 VAL B C 1
ATOM 1643 O O . VAL B 1 11 ? 6.66 10.273 16.812 1 98.38 11 VAL B O 1
ATOM 1646 N N . TYR B 1 12 ? 6.191 12.07 15.688 1 98.12 12 TYR B N 1
ATOM 1647 C CA . TYR B 1 12 ? 7.387 12.812 16.078 1 98.12 12 TYR B CA 1
ATOM 1648 C C . TYR B 1 12 ? 7.023 14.188 16.625 1 98.12 12 TYR B C 1
ATOM 1650 O O . TYR B 1 12 ? 6.371 14.984 15.938 1 98.12 12 TYR B O 1
ATOM 1658 N N . ASP B 1 13 ? 7.551 14.445 17.828 1 96.88 13 ASP B N 1
ATOM 1659 C CA . ASP B 1 13 ? 7.234 15.711 18.484 1 96.88 13 ASP B CA 1
ATOM 1660 C C . ASP B 1 13 ? 8.461 16.625 18.516 1 96.88 13 ASP B C 1
ATOM 1662 O O . ASP B 1 13 ? 9.594 16.156 18.391 1 96.88 13 ASP B O 1
ATOM 1666 N N . ALA B 1 14 ? 8.219 17.922 18.547 1 88.38 14 ALA B N 1
ATOM 1667 C CA . ALA B 1 14 ? 9.211 18.953 18.844 1 88.38 14 ALA B CA 1
ATOM 1668 C C . ALA B 1 14 ? 10.195 19.125 17.688 1 88.38 14 ALA B C 1
ATOM 1670 O O . ALA B 1 14 ? 11.375 19.391 17.906 1 88.38 14 ALA B O 1
ATOM 1671 N N . LEU B 1 15 ? 9.711 18.844 16.5 1 93.12 15 LEU B N 1
ATOM 1672 C CA . LEU B 1 15 ? 10.57 19.078 15.352 1 93.12 15 LEU B CA 1
ATOM 1673 C C . LEU B 1 15 ? 10.297 20.453 14.734 1 93.12 15 LEU B C 1
ATOM 1675 O O . LEU B 1 15 ? 11.102 20.969 13.961 1 93.12 15 LEU B O 1
ATOM 1679 N N . PHE B 1 16 ? 9.172 20.984 14.984 1 97.19 16 PHE B N 1
ATOM 1680 C CA . PHE B 1 16 ? 8.82 22.359 14.609 1 97.19 16 PHE B CA 1
ATOM 1681 C C . PHE B 1 16 ? 8.672 23.234 15.852 1 97.19 16 PHE B C 1
ATOM 1683 O O . PHE B 1 16 ? 8.133 22.797 16.875 1 97.19 16 PHE B O 1
ATOM 1690 N N . SER B 1 17 ? 9.148 24.422 15.773 1 97 17 SER B N 1
ATOM 1691 C CA . SER B 1 17 ? 8.922 25.359 16.875 1 97 17 SER B CA 1
ATOM 1692 C C . SER B 1 17 ? 7.484 25.875 16.875 1 97 17 SER B C 1
ATOM 1694 O O . SER B 1 17 ? 6.824 25.891 15.836 1 97 17 SER B O 1
ATOM 1696 N N . ASP B 1 18 ? 7.09 26.344 18.047 1 97.88 18 ASP B N 1
ATOM 1697 C CA . ASP B 1 18 ? 5.766 26.953 18.156 1 97.88 18 ASP B CA 1
ATOM 1698 C C . ASP B 1 18 ? 5.648 28.172 17.25 1 97.88 18 ASP B C 1
ATOM 1700 O O . ASP B 1 18 ? 4.613 28.391 16.609 1 97.88 18 ASP B O 1
ATOM 1704 N N . GLU B 1 19 ? 6.727 28.922 17.219 1 97.94 19 GLU B N 1
ATOM 1705 C CA . GLU B 1 19 ? 6.738 30.141 16.422 1 97.94 19 GLU B CA 1
ATOM 1706 C C . GLU B 1 19 ? 6.539 29.844 14.938 1 97.94 19 GLU B C 1
ATOM 1708 O O . GLU B 1 19 ? 5.84 30.578 14.234 1 97.94 19 GLU B O 1
ATOM 1713 N N . PHE B 1 20 ? 7.211 28.828 14.469 1 98.5 20 PHE B N 1
ATOM 1714 C CA . PHE B 1 20 ? 7.047 28.453 13.07 1 98.5 20 PHE B CA 1
ATOM 1715 C C . PHE B 1 20 ? 5.598 28.078 12.773 1 98.5 20 PHE B C 1
ATOM 1717 O O . PHE B 1 20 ? 5.012 28.547 11.797 1 98.5 20 PHE B O 1
ATOM 1724 N N . CYS B 1 21 ? 4.977 27.25 13.625 1 98.69 21 CYS B N 1
ATOM 1725 C CA . CYS B 1 21 ? 3.588 26.844 13.438 1 98.69 21 CYS B CA 1
ATOM 1726 C C . CYS B 1 21 ? 2.662 28.047 13.406 1 98.69 21 CYS B C 1
ATOM 1728 O O . CYS B 1 21 ? 1.782 28.141 12.555 1 98.69 21 CYS B O 1
ATOM 1730 N N . ASP B 1 22 ? 2.906 28.953 14.312 1 98.56 22 ASP B N 1
ATOM 1731 C CA . ASP B 1 22 ? 2.107 30.172 14.352 1 98.56 22 ASP B CA 1
ATOM 1732 C C . ASP B 1 22 ? 2.248 30.969 13.055 1 98.56 22 ASP B C 1
ATOM 1734 O O . ASP B 1 22 ? 1.272 31.531 12.555 1 98.56 22 ASP B O 1
ATOM 1738 N N . SER B 1 23 ? 3.443 31.016 12.562 1 98.38 23 SER B N 1
ATOM 1739 C CA . SER B 1 23 ? 3.688 31.781 11.344 1 98.38 23 SER B CA 1
ATOM 1740 C C . SER B 1 23 ? 2.938 31.172 10.156 1 98.38 23 SER B C 1
ATOM 1742 O O . SER B 1 23 ? 2.494 31.891 9.266 1 98.38 23 SER B O 1
ATOM 1744 N N . VAL B 1 24 ? 2.818 29.844 10.078 1 98.62 24 VAL B N 1
ATOM 1745 C CA . VAL B 1 24 ? 2.08 29.188 9.008 1 98.62 24 VAL B CA 1
ATOM 1746 C C . VAL B 1 24 ? 0.598 29.531 9.102 1 98.62 24 VAL B C 1
ATOM 1748 O O . VAL B 1 24 ? -0.035 29.875 8.102 1 98.62 24 VAL B O 1
ATOM 1751 N N . ILE B 1 25 ? 0.088 29.469 10.297 1 98.62 25 ILE B N 1
ATOM 1752 C CA . ILE B 1 25 ? -1.32 29.797 10.508 1 98.62 25 ILE B CA 1
ATOM 1753 C C . ILE B 1 25 ? -1.582 31.25 10.117 1 98.62 25 ILE B C 1
ATOM 1755 O O . ILE B 1 25 ? -2.588 31.562 9.477 1 98.62 25 ILE B O 1
ATOM 1759 N N . GLU B 1 26 ? -0.687 32.125 10.516 1 98.31 26 GLU B N 1
ATOM 1760 C CA . GLU B 1 26 ? -0.82 33.531 10.156 1 98.31 26 GLU B CA 1
ATOM 1761 C C . GLU B 1 26 ? -0.798 33.719 8.641 1 98.31 26 GLU B C 1
ATOM 1763 O O . GLU B 1 26 ? -1.618 34.469 8.094 1 98.31 26 GLU B O 1
ATOM 1768 N N . ALA B 1 27 ? 0.165 33.094 8.008 1 98 27 ALA B N 1
ATOM 1769 C CA . ALA B 1 27 ? 0.256 33.188 6.551 1 98 27 ALA B CA 1
ATOM 1770 C C . ALA B 1 27 ? -1.027 32.688 5.895 1 98 27 ALA B C 1
ATOM 1772 O O . ALA B 1 27 ? -1.508 33.281 4.922 1 98 27 ALA B O 1
ATOM 1773 N N . PHE B 1 28 ? -1.521 31.594 6.406 1 98.12 28 PHE B N 1
ATOM 1774 C CA . PHE B 1 28 ? -2.775 31.047 5.922 1 98.12 28 PHE B CA 1
ATOM 1775 C C . PHE B 1 28 ? -3.896 32.062 6.004 1 98.12 28 PHE B C 1
ATOM 1777 O O . PHE B 1 28 ? -4.68 32.219 5.062 1 98.12 28 PHE B O 1
ATOM 1784 N N . GLY B 1 29 ? -3.961 32.781 7.078 1 96.69 29 GLY B N 1
ATOM 1785 C CA . GLY B 1 29 ? -4.98 33.781 7.277 1 96.69 29 GLY B CA 1
ATOM 1786 C C . GLY B 1 29 ? -4.875 34.938 6.293 1 96.69 29 GLY B C 1
ATOM 1787 O O . GLY B 1 29 ? -5.867 35.625 6.012 1 96.69 29 GLY B O 1
ATOM 1788 N N . GLN B 1 30 ? -3.734 35.125 5.758 1 95.44 30 GLN B N 1
ATOM 1789 C CA . GLN B 1 30 ? -3.48 36.25 4.855 1 95.44 30 GLN B CA 1
ATOM 1790 C C . GLN B 1 30 ? -3.602 35.812 3.396 1 95.44 30 GLN B C 1
ATOM 1792 O O . GLN B 1 30 ? -3.393 36.625 2.486 1 95.44 30 GLN B O 1
ATOM 1797 N N . SER B 1 31 ? -3.902 34.594 3.193 1 95.25 31 SER B N 1
ATOM 1798 C CA . SER B 1 31 ? -3.887 34.031 1.845 1 95.25 31 SER B CA 1
ATOM 1799 C C . SER B 1 31 ? -5.301 33.75 1.347 1 95.25 31 SER B C 1
ATOM 1801 O O . SER B 1 31 ? -6.234 33.656 2.143 1 95.25 31 SER B O 1
ATOM 1803 N N . GLU B 1 32 ? -5.426 33.656 -0.014 1 92.06 32 GLU B N 1
ATOM 1804 C CA . GLU B 1 32 ? -6.672 33.188 -0.589 1 92.06 32 GLU B CA 1
ATOM 1805 C C . GLU B 1 32 ? -6.848 31.688 -0.317 1 92.06 32 GLU B C 1
ATOM 1807 O O . GLU B 1 32 ? -5.906 30.906 -0.461 1 92.06 32 GLU B O 1
ATOM 1812 N N . ARG B 1 33 ? -8.047 31.391 0.167 1 93.25 33 ARG B N 1
ATOM 1813 C CA . ARG B 1 33 ? -8.352 30.016 0.549 1 93.25 33 ARG B CA 1
ATOM 1814 C C . ARG B 1 33 ? -9.609 29.516 -0.159 1 93.25 33 ARG B C 1
ATOM 1816 O O . ARG B 1 33 ? -10.375 30.312 -0.713 1 93.25 33 ARG B O 1
ATOM 1823 N N . THR B 1 34 ? -9.703 28.25 -0.224 1 93.5 34 THR B N 1
ATOM 1824 C CA . THR B 1 34 ? -10.859 27.609 -0.83 1 93.5 34 THR B CA 1
ATOM 1825 C C . THR B 1 34 ? -11.609 26.766 0.203 1 93.5 34 THR B C 1
ATOM 1827 O O . THR B 1 34 ? -11 26.016 0.965 1 93.5 34 THR B O 1
ATOM 1830 N N . ILE B 1 35 ? -12.891 26.953 0.185 1 90.19 35 ILE B N 1
ATOM 1831 C CA . ILE B 1 35 ? -13.727 26.141 1.058 1 90.19 35 ILE B CA 1
ATOM 1832 C C . ILE B 1 35 ? -14.133 24.859 0.337 1 90.19 35 ILE B C 1
ATOM 1834 O O . ILE B 1 35 ? -14.664 24.891 -0.776 1 90.19 35 ILE B O 1
ATOM 1838 N N . ILE B 1 36 ? -13.75 23.781 0.885 1 88.5 36 ILE B N 1
ATOM 1839 C CA . ILE B 1 36 ? -14.156 22.469 0.401 1 88.5 36 ILE B CA 1
ATOM 1840 C C . ILE B 1 36 ? -15.352 21.969 1.21 1 88.5 36 ILE B C 1
ATOM 1842 O O . ILE B 1 36 ? -15.227 21.688 2.404 1 88.5 36 ILE B O 1
ATOM 1846 N N . ASP B 1 37 ? -16.422 21.906 0.583 1 79.75 37 ASP B N 1
ATOM 1847 C CA . ASP B 1 37 ? -17.641 21.453 1.231 1 79.75 37 ASP B CA 1
ATOM 1848 C C . ASP B 1 37 ? -18.406 20.453 0.348 1 79.75 37 ASP B C 1
ATOM 1850 O O . ASP B 1 37 ? -19.109 20.859 -0.581 1 79.75 37 ASP B O 1
ATOM 1854 N N . ARG B 1 38 ? -18.062 19.25 0.625 1 68.25 38 ARG B N 1
ATOM 1855 C CA . ARG B 1 38 ? -18.766 18.203 -0.127 1 68.25 38 ARG B CA 1
ATOM 1856 C C . ARG B 1 38 ? -19.844 17.547 0.726 1 68.25 38 ARG B C 1
ATOM 1858 O O . ARG B 1 38 ? -19.734 16.375 1.055 1 68.25 38 ARG B O 1
ATOM 1865 N N . GLU B 1 39 ? -20.938 18.359 1.124 1 61.56 39 GLU B N 1
ATOM 1866 C CA . GLU B 1 39 ? -22.047 17.953 1.966 1 61.56 39 GLU B CA 1
ATOM 1867 C C . GLU B 1 39 ? -21.562 17.203 3.201 1 61.56 39 GLU B C 1
ATOM 1869 O O . GLU B 1 39 ? -22.047 16.109 3.502 1 61.56 39 GLU B O 1
ATOM 1874 N N . LYS B 1 40 ? -20.734 17.766 4.07 1 53.16 40 LYS B N 1
ATOM 1875 C CA . LYS B 1 40 ? -20.172 17.312 5.348 1 53.16 40 LYS B CA 1
ATOM 1876 C C . LYS B 1 40 ? -19.312 16.078 5.168 1 53.16 40 LYS B C 1
ATOM 1878 O O . LYS B 1 40 ? -19.156 15.273 6.098 1 53.16 40 LYS B O 1
ATOM 1883 N N . ARG B 1 41 ? -19.188 15.859 3.938 1 62.16 41 ARG B N 1
ATOM 1884 C CA . ARG B 1 41 ? -18.266 14.797 3.6 1 62.16 41 ARG B CA 1
ATOM 1885 C C . ARG B 1 41 ? -17.203 15.281 2.613 1 62.16 41 ARG B C 1
ATOM 1887 O O . ARG B 1 41 ? -17.391 15.172 1.398 1 62.16 41 ARG B O 1
ATOM 1894 N N . PRO B 1 42 ? -16.156 15.664 2.855 1 72.94 42 PRO B N 1
ATOM 1895 C CA . PRO B 1 42 ? -15.273 16.438 3.736 1 72.94 42 PRO B CA 1
ATOM 1896 C C . PRO B 1 42 ? -15.68 17.906 3.826 1 72.94 42 PRO B C 1
ATOM 1898 O O . PRO B 1 42 ? -16.25 18.453 2.881 1 72.94 42 PRO B O 1
ATOM 1901 N N . SER B 1 43 ? -15.508 18.578 4.941 1 87.44 43 SER B N 1
ATOM 1902 C CA . SER B 1 43 ? -15.742 20 5.156 1 87.44 43 SER B CA 1
ATOM 1903 C C . SER B 1 43 ? -14.555 20.656 5.852 1 87.44 43 SER B C 1
ATOM 1905 O O . SER B 1 43 ? -14.188 20.266 6.965 1 87.44 43 SER B O 1
ATOM 1907 N N . PHE B 1 44 ? -13.859 21.516 5.09 1 94.25 44 PHE B N 1
ATOM 1908 C CA . PHE B 1 44 ? -12.719 22.25 5.605 1 94.25 44 PHE B CA 1
ATOM 1909 C C . PHE B 1 44 ? -12.336 23.391 4.664 1 94.25 44 PHE B C 1
ATOM 1911 O O . PHE B 1 44 ? -12.898 23.516 3.576 1 94.25 44 PHE B O 1
ATOM 1918 N N . THR B 1 45 ? -11.5 24.266 5.125 1 95.75 45 THR B N 1
ATOM 1919 C CA . THR B 1 45 ? -10.867 25.281 4.297 1 95.75 45 THR B CA 1
ATOM 1920 C C . THR B 1 45 ? -9.438 24.891 3.959 1 95.75 45 THR B C 1
ATOM 1922 O O . THR B 1 45 ? -8.703 24.391 4.816 1 95.75 45 THR B O 1
ATOM 1925 N N . GLU B 1 46 ? -9.062 25.078 2.699 1 96.75 46 GLU B N 1
ATOM 1926 C CA . GLU B 1 46 ? -7.742 24.594 2.293 1 96.75 46 GLU B CA 1
ATOM 1927 C C . GLU B 1 46 ? -6.996 25.656 1.49 1 96.75 46 GLU B C 1
ATOM 1929 O O . GLU B 1 46 ? -7.609 26.562 0.929 1 96.75 46 GLU B O 1
ATOM 1934 N N . MET B 1 47 ? -5.711 25.562 1.522 1 96.94 47 MET B N 1
ATOM 1935 C CA . MET B 1 47 ? -4.793 26.312 0.671 1 96.94 47 MET B CA 1
ATOM 1936 C C . MET B 1 47 ? -3.639 25.438 0.208 1 96.94 47 MET B C 1
ATOM 1938 O O . MET B 1 47 ? -3.09 24.656 0.992 1 96.94 47 MET B O 1
ATOM 1942 N N . ASN B 1 48 ? -3.271 25.547 -1.035 1 97.88 48 ASN B N 1
ATOM 1943 C CA . ASN B 1 48 ? -2.172 24.781 -1.619 1 97.88 48 ASN B CA 1
ATOM 1944 C C . ASN B 1 48 ? -0.85 25.531 -1.51 1 97.88 48 ASN B C 1
ATOM 1946 O O . ASN B 1 48 ? -0.574 26.438 -2.307 1 97.88 48 ASN B O 1
ATOM 1950 N N . ILE B 1 49 ? -0.045 25.125 -0.637 1 98 49 ILE B N 1
ATOM 1951 C CA . ILE B 1 49 ? 1.235 25.781 -0.372 1 98 49 ILE B CA 1
ATOM 1952 C C . ILE B 1 49 ? 2.125 25.688 -1.609 1 98 49 ILE B C 1
ATOM 1954 O O . ILE B 1 49 ? 2.777 26.672 -1.986 1 98 49 ILE B O 1
ATOM 1958 N N . SER B 1 50 ? 2.129 24.578 -2.23 1 97.81 50 SER B N 1
ATOM 1959 C CA . SER B 1 50 ? 3.02 24.328 -3.359 1 97.81 50 SER B CA 1
ATOM 1960 C C . SER B 1 50 ? 2.686 25.234 -4.539 1 97.81 50 SER B C 1
ATOM 1962 O O . SER B 1 50 ? 3.58 25.672 -5.27 1 97.81 50 SER B O 1
ATOM 1964 N N . GLN B 1 51 ? 1.448 25.5 -4.699 1 96.94 51 GLN B N 1
ATOM 1965 C CA . GLN B 1 51 ? 1.059 26.438 -5.75 1 96.94 51 GLN B CA 1
ATOM 1966 C C . GLN B 1 51 ? 1.576 27.828 -5.453 1 96.94 51 GLN B C 1
ATOM 1968 O O . GLN B 1 51 ? 2.027 28.547 -6.355 1 96.94 51 GLN B O 1
ATOM 1973 N N . ARG B 1 52 ? 1.499 28.203 -4.234 1 96.94 52 ARG B N 1
ATOM 1974 C CA . ARG B 1 52 ? 2.033 29.5 -3.832 1 96.94 52 ARG B CA 1
ATOM 1975 C C . ARG B 1 52 ? 3.549 29.547 -3.996 1 96.94 52 ARG B C 1
ATOM 1977 O O . ARG B 1 52 ? 4.105 30.578 -4.398 1 96.94 52 ARG B O 1
ATOM 1984 N N . TYR B 1 53 ? 4.133 28.484 -3.678 1 96.31 53 TYR B N 1
ATOM 1985 C CA . TYR B 1 53 ? 5.574 28.344 -3.854 1 96.31 53 TYR B CA 1
ATOM 1986 C C . TYR B 1 53 ? 5.961 28.516 -5.32 1 96.31 53 TYR B C 1
ATOM 1988 O O . TYR B 1 53 ? 6.883 29.266 -5.645 1 96.31 53 TYR B O 1
ATOM 1996 N N . MET B 1 54 ? 5.293 27.828 -6.168 1 96.12 54 MET B N 1
ATOM 1997 C CA . MET B 1 54 ? 5.57 27.891 -7.598 1 96.12 54 MET B CA 1
ATOM 1998 C C . MET B 1 54 ? 5.352 29.312 -8.133 1 96.12 54 MET B C 1
ATOM 2000 O O . MET B 1 54 ? 6.039 29.734 -9.062 1 96.12 54 MET B O 1
ATOM 2004 N N . ALA B 1 55 ? 4.473 30 -7.547 1 96.19 55 ALA B N 1
ATOM 2005 C CA . ALA B 1 55 ? 4.188 31.391 -7.918 1 96.19 55 ALA B CA 1
ATOM 2006 C C . ALA B 1 55 ? 5.195 32.344 -7.281 1 96.19 55 ALA B C 1
ATOM 2008 O O . ALA B 1 55 ? 5.055 33.562 -7.391 1 96.19 55 ALA B O 1
ATOM 2009 N N . LYS B 1 56 ? 6.18 31.797 -6.617 1 96.5 56 LYS B N 1
ATOM 2010 C CA . LYS B 1 56 ? 7.246 32.562 -5.965 1 96.5 56 LYS B CA 1
ATOM 2011 C C . LYS B 1 56 ? 6.676 33.531 -4.941 1 96.5 56 LYS B C 1
ATOM 2013 O O . LYS B 1 56 ? 7.152 34.656 -4.832 1 96.5 56 LYS B O 1
ATOM 2018 N N . ASP B 1 57 ? 5.594 33.188 -4.277 1 96.25 57 ASP B N 1
ATOM 2019 C CA . ASP B 1 57 ? 5.035 33.969 -3.17 1 96.25 57 ASP B CA 1
ATOM 2020 C C . ASP B 1 57 ? 6 34 -1.988 1 96.25 57 ASP B C 1
ATOM 2022 O O . ASP B 1 57 ? 6.281 32.969 -1.371 1 96.25 57 ASP B O 1
ATOM 2026 N N . PRO B 1 58 ? 6.488 35.156 -1.604 1 95.38 58 PRO B N 1
ATOM 2027 C CA . PRO B 1 58 ? 7.512 35.25 -0.562 1 95.38 58 PRO B CA 1
ATOM 2028 C C . PRO B 1 58 ? 7.023 34.719 0.791 1 95.38 58 PRO B C 1
ATOM 2030 O O . PRO B 1 58 ? 7.816 34.25 1.593 1 95.38 58 PRO B O 1
ATOM 2033 N N . LEU B 1 59 ? 5.73 34.75 1.009 1 94.88 59 LEU B N 1
ATOM 2034 C CA . LEU B 1 59 ? 5.156 34.312 2.275 1 94.88 59 LEU B CA 1
ATOM 2035 C C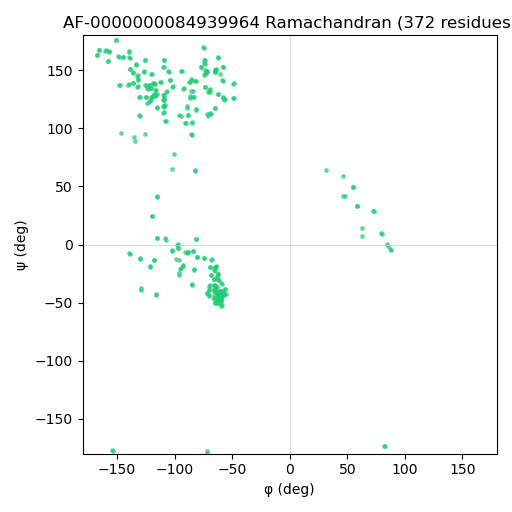 . LEU B 1 59 ? 5.309 32.812 2.447 1 94.88 59 LEU B C 1
ATOM 2037 O O . LEU B 1 59 ? 5.434 32.312 3.57 1 94.88 59 LEU B O 1
ATOM 2041 N N . TRP B 1 60 ? 5.395 32.062 1.35 1 97.56 60 TRP B N 1
ATOM 2042 C CA . TRP B 1 60 ? 5.223 30.625 1.455 1 97.56 60 TRP B CA 1
ATOM 2043 C C . TRP B 1 60 ? 6.488 29.891 1.018 1 97.56 60 TRP B C 1
ATOM 2045 O O . TRP B 1 60 ? 6.641 28.703 1.277 1 97.56 60 TRP B O 1
ATOM 2055 N N . MET B 1 61 ? 7.41 30.609 0.377 1 97 61 MET B N 1
ATOM 2056 C CA . MET B 1 61 ? 8.625 29.953 -0.097 1 97 61 MET B CA 1
ATOM 2057 C C . MET B 1 61 ? 9.43 29.391 1.069 1 97 61 MET B C 1
ATOM 2059 O O . MET B 1 61 ? 9.75 28.203 1.08 1 97 61 MET B O 1
ATOM 2063 N N . GLY B 1 62 ? 9.672 30.25 2.08 1 97.44 62 GLY B N 1
ATOM 2064 C CA . GLY B 1 62 ? 10.406 29.781 3.25 1 97.44 62 GLY B CA 1
ATOM 2065 C C . GLY B 1 62 ? 9.656 28.734 4.043 1 97.44 62 GLY B C 1
ATOM 2066 O O . GLY B 1 62 ? 10.266 27.797 4.574 1 97.44 62 GLY B O 1
ATOM 2067 N N . ILE B 1 63 ? 8.359 28.844 4.105 1 98.25 63 ILE B N 1
ATOM 2068 C CA . ILE B 1 63 ? 7.512 27.922 4.848 1 98.25 63 ILE B CA 1
ATOM 2069 C C . ILE B 1 63 ? 7.598 26.531 4.223 1 98.25 63 ILE B C 1
ATOM 2071 O O . ILE B 1 63 ? 7.867 25.547 4.914 1 98.25 63 ILE B O 1
ATOM 2075 N N . GLN B 1 64 ? 7.414 26.453 2.938 1 98.31 64 GLN B N 1
ATOM 2076 C CA . GLN B 1 64 ? 7.469 25.156 2.287 1 98.31 64 GLN B CA 1
ATOM 2077 C C . GLN B 1 64 ? 8.852 24.531 2.432 1 98.31 64 GLN B C 1
ATOM 2079 O O . GLN B 1 64 ? 8.969 23.312 2.656 1 98.31 64 GLN B O 1
ATOM 2084 N N . GLU B 1 65 ? 9.891 25.344 2.258 1 98.12 65 GLU B N 1
ATOM 2085 C CA . GLU B 1 65 ? 11.25 24.828 2.373 1 98.12 65 GLU B CA 1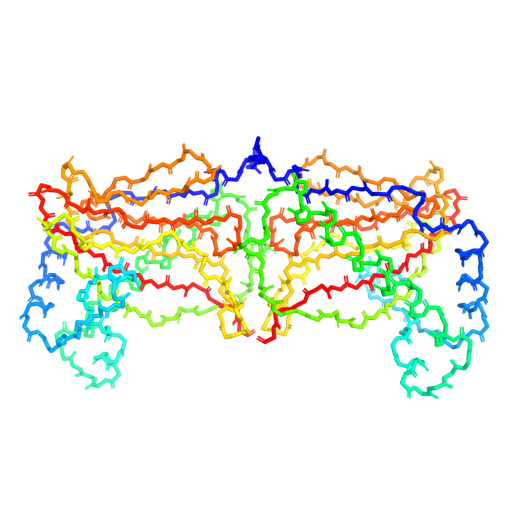
ATOM 2086 C C . GLU B 1 65 ? 11.492 24.219 3.754 1 98.12 65 GLU B C 1
ATOM 2088 O O . GLU B 1 65 ? 12.094 23.156 3.873 1 98.12 65 GLU B O 1
ATOM 2093 N N . LYS B 1 66 ? 11.039 24.922 4.738 1 98.44 66 LYS B N 1
ATOM 2094 C CA . LYS B 1 66 ? 11.211 24.438 6.102 1 98.44 66 LYS B CA 1
ATOM 2095 C C . LYS B 1 66 ? 10.414 23.156 6.332 1 98.44 66 LYS B C 1
ATOM 2097 O O . LYS B 1 66 ? 10.938 22.188 6.887 1 98.44 66 LYS B O 1
ATOM 2102 N N . ILE B 1 67 ? 9.18 23.109 5.914 1 98.69 67 ILE B N 1
ATOM 2103 C CA . ILE B 1 67 ? 8.344 21.922 6.07 1 98.69 67 ILE B CA 1
ATOM 2104 C C . ILE B 1 67 ? 8.977 20.734 5.355 1 98.69 67 ILE B C 1
ATOM 2106 O O . ILE B 1 67 ? 9.109 19.656 5.93 1 98.69 67 ILE B O 1
ATOM 2110 N N . GLN B 1 68 ? 9.391 21 4.133 1 98.38 68 GLN B N 1
ATOM 2111 C CA . GLN B 1 68 ? 9.992 19.922 3.338 1 98.38 68 GLN B CA 1
ATOM 2112 C C . GLN B 1 68 ? 11.25 19.375 4.012 1 98.38 68 GLN B C 1
ATOM 2114 O O . GLN B 1 68 ? 11.461 18.172 4.059 1 98.38 68 GLN B O 1
ATOM 2119 N N . SER B 1 69 ? 12.062 20.266 4.484 1 98.31 69 SER B N 1
ATOM 2120 C CA . SER B 1 69 ? 13.297 19.844 5.141 1 98.31 69 SER B CA 1
ATOM 2121 C C . SER B 1 69 ? 13.016 18.969 6.355 1 98.31 69 SER B C 1
ATOM 2123 O O . SER B 1 69 ? 13.625 17.906 6.52 1 98.31 69 SER B O 1
ATOM 2125 N N . VAL B 1 70 ? 12.125 19.328 7.184 1 98.44 70 VAL B N 1
ATOM 2126 C CA . VAL B 1 70 ? 11.805 18.578 8.391 1 98.44 70 VAL B CA 1
ATOM 2127 C C . VAL B 1 70 ? 11.109 17.266 8.016 1 98.44 70 VAL B C 1
ATOM 2129 O O . VAL B 1 70 ? 11.359 16.234 8.633 1 98.44 70 VAL B O 1
ATOM 2132 N N . PHE B 1 71 ? 10.219 17.312 6.996 1 98.56 71 PHE B N 1
ATOM 2133 C CA . PHE B 1 71 ? 9.562 16.094 6.531 1 98.56 71 PHE B CA 1
ATOM 2134 C C . PHE B 1 71 ? 10.594 15.078 6.059 1 98.56 71 PHE B C 1
ATOM 2136 O O . PHE B 1 71 ? 10.469 13.883 6.332 1 98.56 71 PHE B O 1
ATOM 2143 N N . ILE B 1 72 ? 11.617 15.562 5.371 1 97.88 72 ILE B N 1
ATOM 2144 C CA . ILE B 1 72 ? 12.688 14.68 4.93 1 97.88 72 ILE B CA 1
ATOM 2145 C C . ILE B 1 72 ? 13.359 14.031 6.141 1 97.88 72 ILE B C 1
ATOM 2147 O O . ILE B 1 72 ? 13.602 12.82 6.152 1 97.88 72 ILE B O 1
ATOM 2151 N N . ASP B 1 73 ? 13.625 14.773 7.191 1 97.88 73 ASP B N 1
ATOM 2152 C CA . ASP B 1 73 ? 14.203 14.242 8.422 1 97.88 73 ASP B CA 1
ATOM 2153 C C . ASP B 1 73 ? 13.289 13.188 9.047 1 97.88 73 ASP B C 1
ATOM 2155 O O . ASP B 1 73 ? 13.758 12.141 9.5 1 97.88 73 ASP B O 1
ATOM 2159 N N . CYS B 1 74 ? 12.008 13.461 9.094 1 98.25 74 CYS B N 1
ATOM 2160 C CA . CYS B 1 74 ? 11.047 12.531 9.672 1 98.25 74 CYS B CA 1
ATOM 2161 C C . CYS B 1 74 ? 11.016 11.227 8.891 1 98.25 74 CYS B C 1
ATOM 2163 O O . CYS B 1 74 ? 10.93 10.148 9.484 1 98.25 74 CYS B O 1
ATOM 2165 N N . VAL B 1 75 ? 11.047 11.367 7.559 1 98 75 VAL B N 1
ATOM 2166 C CA . VAL B 1 75 ? 11.047 10.172 6.715 1 98 75 VAL B CA 1
ATOM 2167 C C . VAL B 1 75 ? 12.281 9.328 7.02 1 98 75 VAL B C 1
ATOM 2169 O O . VAL B 1 75 ? 12.188 8.102 7.117 1 98 75 VAL B O 1
ATOM 2172 N N . GLN B 1 76 ? 13.391 9.969 7.211 1 96.94 76 GLN B N 1
ATOM 2173 C CA . GLN B 1 76 ? 14.609 9.242 7.551 1 96.94 76 GLN B CA 1
ATOM 2174 C C . GLN B 1 76 ? 14.469 8.539 8.898 1 96.94 76 GLN B C 1
ATOM 2176 O O . GLN B 1 76 ? 14.828 7.363 9.031 1 96.94 76 GLN B O 1
ATOM 2181 N N . LEU B 1 77 ? 13.992 9.227 9.898 1 97.5 77 LEU B N 1
ATOM 2182 C CA . LEU B 1 77 ? 13.766 8.625 11.211 1 97.5 77 LEU B CA 1
ATOM 2183 C C . LEU B 1 77 ? 12.797 7.453 11.109 1 97.5 77 LEU B C 1
ATOM 2185 O O . LEU B 1 77 ? 12.992 6.418 11.75 1 97.5 77 LEU B O 1
ATOM 2189 N N . TYR B 1 78 ? 11.789 7.625 10.328 1 98.12 78 TYR B N 1
ATOM 2190 C CA . TYR B 1 78 ? 10.773 6.598 10.094 1 98.12 78 TYR B CA 1
ATOM 2191 C C . TYR B 1 78 ? 11.406 5.336 9.523 1 98.12 78 TYR B C 1
ATOM 2193 O O . TYR B 1 78 ? 11.219 4.242 10.062 1 98.12 78 TYR B O 1
ATOM 2201 N N . MET B 1 79 ? 12.172 5.523 8.445 1 96.5 79 MET B N 1
ATOM 2202 C CA . MET B 1 79 ? 12.82 4.398 7.789 1 96.5 79 MET B CA 1
ATOM 2203 C C . MET B 1 79 ? 13.766 3.678 8.742 1 96.5 79 MET B C 1
ATOM 2205 O O . MET B 1 79 ? 13.773 2.447 8.805 1 96.5 79 MET B O 1
ATOM 2209 N N . GLN B 1 80 ? 14.453 4.438 9.5 1 96.19 80 GLN B N 1
ATOM 2210 C CA . GLN B 1 80 ? 15.43 3.871 10.422 1 96.19 80 GLN B CA 1
ATOM 2211 C C . GLN B 1 80 ? 14.742 3.119 11.562 1 96.19 80 GLN B C 1
ATOM 2213 O O . GLN B 1 80 ? 15.148 2.008 11.906 1 96.19 80 GLN B O 1
ATOM 2218 N N . SER B 1 81 ? 13.742 3.676 12.094 1 96.19 81 SER B N 1
ATOM 2219 C CA . SER B 1 81 ? 13.062 3.074 13.234 1 96.19 81 SER B CA 1
ATOM 2220 C C . SER B 1 81 ? 12.398 1.76 12.852 1 96.19 81 SER B C 1
ATOM 2222 O O . SER B 1 81 ? 12.305 0.841 13.664 1 96.19 81 SER B O 1
ATOM 2224 N N . LEU B 1 82 ? 12.016 1.681 11.609 1 95.75 82 LEU B N 1
ATOM 2225 C CA . LEU B 1 82 ? 11.289 0.5 11.148 1 95.75 82 LEU B CA 1
ATOM 2226 C C . LEU B 1 82 ? 12.211 -0.424 10.359 1 95.75 82 LEU B C 1
ATOM 2228 O O . LEU B 1 82 ? 11.805 -1.521 9.961 1 95.75 82 LEU B O 1
ATOM 2232 N N . LYS B 1 83 ? 13.453 0.042 10.133 1 93.62 83 LYS B N 1
ATOM 2233 C CA . LYS B 1 83 ? 14.43 -0.709 9.344 1 93.62 83 LYS B CA 1
ATOM 2234 C C . LYS B 1 83 ? 13.875 -1.062 7.969 1 93.62 83 LYS B C 1
ATOM 2236 O O . LYS B 1 83 ? 13.938 -2.217 7.547 1 93.62 83 LYS B O 1
ATOM 2241 N N . VAL B 1 84 ? 13.312 -0.013 7.266 1 93.69 84 VAL B N 1
ATOM 2242 C CA . VAL B 1 84 ? 12.68 -0.253 5.977 1 93.69 84 VAL B CA 1
ATOM 2243 C C . VAL B 1 84 ? 13.383 0.553 4.891 1 93.69 84 VAL B C 1
ATOM 2245 O O . VAL B 1 84 ? 12.789 0.892 3.867 1 93.69 84 VAL B O 1
ATOM 2248 N N . GLU B 1 85 ? 14.594 0.892 5.078 1 92.25 85 GLU B N 1
ATOM 2249 C CA . GLU B 1 85 ? 15.344 1.699 4.121 1 92.25 85 GLU B CA 1
ATOM 2250 C C . GLU B 1 85 ? 15.422 1.016 2.76 1 92.25 85 GLU B C 1
ATOM 2252 O O . GLU B 1 85 ? 15.352 1.68 1.723 1 92.25 85 GLU B O 1
ATOM 2257 N N . ASN B 1 86 ? 15.477 -0.306 2.783 1 90.19 86 ASN B N 1
ATOM 2258 C CA . ASN B 1 86 ? 15.617 -1.057 1.54 1 90.19 86 ASN B CA 1
ATOM 2259 C C . ASN B 1 86 ? 14.266 -1.377 0.918 1 90.19 86 ASN B C 1
ATOM 2261 O O . ASN B 1 86 ? 14.195 -1.88 -0.205 1 90.19 86 ASN B O 1
ATOM 2265 N N . ASP B 1 87 ? 13.227 -1.067 1.629 1 91.44 87 ASP B N 1
ATOM 2266 C CA . ASP B 1 87 ? 11.883 -1.371 1.138 1 91.44 87 ASP B CA 1
ATOM 2267 C C . ASP B 1 87 ? 11.266 -0.159 0.448 1 91.44 87 ASP B C 1
ATOM 2269 O O . ASP B 1 87 ? 10.383 -0.304 -0.398 1 91.44 87 ASP B O 1
ATOM 2273 N N . PHE B 1 88 ? 11.719 1.031 0.846 1 92.38 88 PHE B N 1
ATOM 2274 C CA . PHE B 1 88 ? 11.289 2.262 0.191 1 92.38 88 PHE B CA 1
ATOM 2275 C C . PHE B 1 88 ? 12 2.438 -1.146 1 92.38 88 PHE B C 1
ATOM 2277 O O . PHE B 1 88 ? 13.094 1.899 -1.353 1 92.38 88 PHE B O 1
ATOM 2284 N N . PRO B 1 89 ? 11.336 3.152 -2.045 1 90.75 89 PRO B N 1
ATOM 2285 C CA . PRO B 1 89 ? 12.055 3.434 -3.289 1 90.75 89 PRO B CA 1
ATOM 2286 C C . PRO B 1 89 ? 13.289 4.309 -3.072 1 90.75 89 PRO B C 1
ATO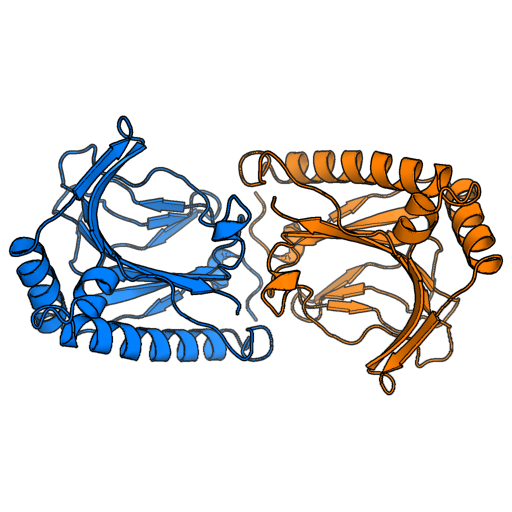M 2288 O O . PRO B 1 89 ? 13.305 5.141 -2.164 1 90.75 89 PRO B O 1
ATOM 2291 N N . GLN B 1 90 ? 14.211 4.082 -3.945 1 85.44 90 GLN B N 1
ATOM 2292 C CA . GLN B 1 90 ? 15.438 4.867 -3.863 1 85.44 90 GLN B CA 1
ATOM 2293 C C . GLN B 1 90 ? 15.156 6.348 -4.102 1 85.44 90 GLN B C 1
ATOM 2295 O O . GLN B 1 90 ? 15.789 7.211 -3.488 1 85.44 90 GLN B O 1
ATOM 2300 N N . LYS B 1 91 ? 14.312 6.578 -5.047 1 90.12 91 LYS B N 1
ATOM 2301 C CA . LYS B 1 91 ? 13.898 7.945 -5.344 1 90.12 91 LYS B CA 1
ATOM 2302 C C . LYS B 1 91 ? 12.391 8.125 -5.133 1 90.12 91 LYS B C 1
ATOM 2304 O O . LYS B 1 91 ? 11.602 7.293 -5.578 1 90.12 91 LYS B O 1
ATOM 2309 N N . TYR B 1 92 ? 12.102 9.086 -4.391 1 93.06 92 TYR B N 1
ATOM 2310 C CA . TYR B 1 92 ? 10.711 9.461 -4.164 1 93.06 92 TYR B CA 1
ATOM 2311 C C . TYR B 1 92 ? 10.555 10.977 -4.156 1 93.06 92 TYR B C 1
ATOM 2313 O O . TYR B 1 92 ? 11.539 11.711 -4.16 1 93.06 92 TYR B O 1
ATOM 2321 N N . ALA B 1 93 ? 9.352 11.461 -4.234 1 95.56 93 ALA B N 1
ATOM 2322 C CA . ALA B 1 93 ? 9.047 12.891 -4.16 1 95.56 93 ALA B CA 1
ATOM 2323 C C . ALA B 1 93 ? 7.789 13.141 -3.332 1 95.56 93 ALA B C 1
ATOM 2325 O O . ALA B 1 93 ? 7.023 12.219 -3.059 1 95.56 93 ALA B O 1
ATOM 2326 N N . PHE B 1 94 ? 7.684 14.375 -2.906 1 97.81 94 PHE B N 1
ATOM 2327 C CA . PHE B 1 94 ? 6.484 14.805 -2.195 1 97.81 94 PHE B CA 1
ATOM 2328 C C . PHE B 1 94 ? 5.418 15.289 -3.172 1 97.81 94 PHE B C 1
ATOM 2330 O O . PHE B 1 94 ? 5.73 15.938 -4.168 1 97.81 94 PHE B O 1
ATOM 2337 N N . GLU B 1 95 ? 4.188 14.938 -2.885 1 97.88 95 GLU B N 1
ATOM 2338 C CA . GLU B 1 95 ? 3.092 15.648 -3.527 1 97.88 95 GLU B CA 1
ATOM 2339 C C . GLU B 1 95 ? 2.959 17.062 -2.973 1 97.88 95 GLU B C 1
ATOM 2341 O O . GLU B 1 95 ?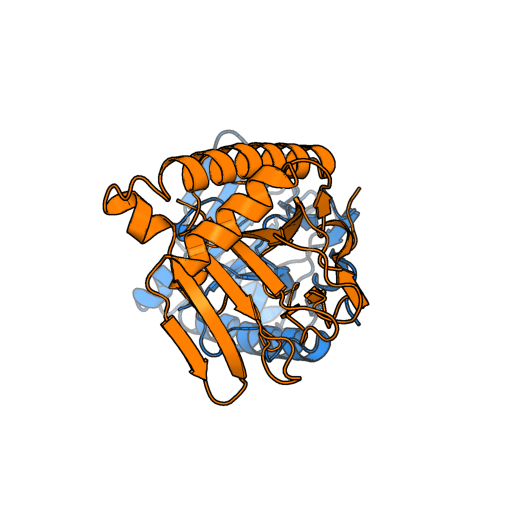 3.766 17.5 -2.145 1 97.88 95 GLU B O 1
ATOM 2346 N N . GLU B 1 96 ? 1.992 17.75 -3.492 1 98.06 96 GLU B N 1
ATOM 2347 C CA . GLU B 1 96 ? 1.773 19.125 -3.045 1 98.06 96 GLU B CA 1
ATOM 2348 C C . GLU B 1 96 ? 1.521 19.188 -1.542 1 98.06 96 GLU B C 1
ATOM 2350 O O . GLU B 1 96 ? 0.865 18.312 -0.983 1 98.06 96 GLU B O 1
ATOM 2355 N N . TYR B 1 97 ? 2.086 20.203 -0.957 1 98.5 97 TYR B N 1
ATOM 2356 C CA . TYR B 1 97 ? 1.776 20.516 0.431 1 98.5 97 TYR B CA 1
ATOM 2357 C C . TYR B 1 97 ? 0.509 21.359 0.525 1 98.5 97 TYR B C 1
ATOM 2359 O O . TYR B 1 97 ? 0.353 22.344 -0.206 1 98.5 97 TYR B O 1
ATOM 2367 N N . ARG B 1 98 ? -0.393 20.984 1.406 1 98.06 98 ARG B N 1
ATOM 2368 C CA . ARG B 1 98 ? -1.644 21.719 1.581 1 98.06 98 ARG B CA 1
ATOM 2369 C C . ARG B 1 98 ? -1.92 21.984 3.057 1 98.06 98 ARG B C 1
ATOM 2371 O O . ARG B 1 98 ? -1.703 21.109 3.902 1 98.06 98 ARG B O 1
ATOM 2378 N N . VAL B 1 99 ? -2.324 23.172 3.334 1 98.38 99 VAL B N 1
ATOM 2379 C CA . VAL B 1 99 ? -2.85 23.484 4.66 1 98.38 99 VAL B CA 1
ATOM 2380 C C . VAL B 1 99 ? -4.367 23.297 4.672 1 98.38 99 VAL B C 1
ATOM 2382 O O . VAL B 1 99 ? -5.059 23.719 3.738 1 98.38 99 VAL B O 1
ATOM 2385 N N . LYS B 1 100 ? -4.855 22.656 5.684 1 97.94 100 LYS B N 1
ATOM 2386 C CA . LYS B 1 100 ? -6.289 22.516 5.922 1 97.94 100 LYS B CA 1
ATOM 2387 C C . LYS B 1 100 ? -6.676 23.078 7.285 1 97.94 100 LYS B C 1
ATOM 2389 O O . LYS B 1 100 ? -5.949 22.906 8.266 1 97.94 100 LYS B O 1
ATOM 2394 N N . MET B 1 101 ? -7.734 23.766 7.258 1 98.31 101 MET B N 1
ATOM 2395 C CA . MET B 1 101 ? -8.297 24.312 8.484 1 98.31 101 MET B CA 1
ATOM 2396 C C . MET B 1 101 ? -9.703 23.781 8.727 1 98.31 101 MET B C 1
ATOM 2398 O O . MET B 1 101 ? -10.555 23.844 7.836 1 98.31 101 MET B O 1
ATOM 2402 N N . TYR B 1 102 ? -9.891 23.25 9.875 1 97.56 102 TYR B N 1
ATOM 2403 C CA . TYR B 1 102 ? -11.195 22.781 10.32 1 97.56 102 TYR B CA 1
ATOM 2404 C C . TYR B 1 102 ? -11.75 23.672 11.414 1 97.56 102 TYR B C 1
ATOM 2406 O O . TYR B 1 102 ? -11.102 23.906 12.438 1 97.56 102 TYR B O 1
ATOM 2414 N N . ASN B 1 103 ? -12.93 24.156 11.211 1 96.38 103 ASN B N 1
ATOM 2415 C CA . ASN B 1 103 ? -13.594 24.922 12.258 1 96.38 103 ASN B CA 1
ATOM 2416 C C . ASN B 1 103 ? -14.102 24.016 13.375 1 96.38 103 ASN B C 1
ATOM 2418 O O . ASN B 1 103 ? -14.469 22.859 13.125 1 96.38 103 ASN B O 1
ATOM 2422 N N . ASN B 1 104 ? -14.062 24.547 14.57 1 96.69 104 ASN B N 1
ATOM 2423 C CA . ASN B 1 104 ? -14.672 23.812 15.68 1 96.69 104 ASN B CA 1
ATOM 2424 C C . ASN B 1 104 ? -16.188 24.047 15.734 1 96.69 104 ASN B C 1
ATOM 2426 O O . ASN B 1 104 ? -16.703 24.516 16.75 1 96.69 104 ASN B O 1
ATOM 2430 N N . ASN B 1 105 ? -16.891 23.625 14.742 1 93.94 105 ASN B N 1
ATOM 2431 C CA . ASN B 1 105 ? -18.328 23.891 14.594 1 93.94 105 ASN B CA 1
ATOM 2432 C C . ASN B 1 105 ? -19.141 22.609 14.672 1 93.94 105 ASN B C 1
ATOM 2434 O O . ASN B 1 105 ? -20.328 22.609 14.344 1 93.94 105 ASN B O 1
ATOM 2438 N N . GLY B 1 106 ? -18.516 21.516 14.961 1 88.44 106 GLY B N 1
ATOM 2439 C CA . GLY B 1 106 ? -19.188 20.234 15.109 1 88.44 106 GLY B CA 1
ATOM 2440 C C . GLY B 1 106 ? -19.391 19.516 13.789 1 88.44 106 GLY B C 1
ATOM 2441 O O . GLY B 1 106 ? -19.859 18.375 13.766 1 88.44 106 GLY B O 1
ATOM 2442 N N . HIS B 1 107 ? -18.922 20.172 12.742 1 88.38 107 HIS B N 1
ATOM 2443 C CA . HIS B 1 107 ? -19.234 19.578 11.445 1 88.38 107 HIS B CA 1
ATOM 2444 C C . HIS B 1 107 ? -17.984 19.438 10.594 1 88.38 107 HIS B C 1
ATOM 2446 O O . HIS B 1 107 ? -17.844 18.453 9.852 1 88.38 107 HIS B O 1
ATOM 2452 N N . ASP B 1 108 ? -17.078 20.438 10.641 1 94.62 108 ASP B N 1
ATOM 2453 C CA . ASP B 1 108 ? -15.859 20.328 9.844 1 94.62 108 ASP B CA 1
ATOM 2454 C C . ASP B 1 108 ? -15.062 19.078 10.203 1 94.62 108 ASP B C 1
ATOM 2456 O O . ASP B 1 108 ? -14.836 18.797 11.383 1 94.62 108 ASP B O 1
ATOM 2460 N N . GLN B 1 109 ? -14.75 18.297 9.188 1 95.38 109 GLN B N 1
ATOM 2461 C CA . GLN B 1 109 ? -14.07 17.016 9.352 1 95.38 109 GLN B CA 1
ATOM 2462 C C . GLN B 1 109 ? -13.562 16.484 8.016 1 95.38 109 GLN B C 1
ATOM 2464 O O . GLN B 1 109 ? -13.914 17.016 6.957 1 95.38 109 GLN B O 1
ATOM 2469 N N . PHE B 1 110 ? -12.719 15.594 7.992 1 95.75 110 PHE B N 1
ATOM 2470 C CA . PHE B 1 110 ? -12.438 14.711 6.863 1 95.75 110 PHE B CA 1
ATOM 2471 C C . PHE B 1 110 ? -12.938 13.297 7.145 1 95.75 110 PHE B C 1
ATOM 2473 O O . PHE B 1 110 ? -12.32 12.562 7.918 1 95.75 110 PHE B O 1
ATOM 2480 N N . LYS B 1 111 ? -13.977 12.977 6.512 1 93.75 111 LYS B N 1
ATOM 2481 C CA . LYS B 1 111 ? -14.664 11.719 6.805 1 93.75 111 LYS B CA 1
ATOM 2482 C C . LYS B 1 111 ? -13.766 10.516 6.527 1 93.75 111 LYS B C 1
ATOM 2484 O O . LYS B 1 111 ? -12.766 10.641 5.82 1 93.75 111 LYS B O 1
ATOM 2489 N N . ASP B 1 112 ? -14.156 9.461 7.117 1 94.44 112 ASP B N 1
ATOM 2490 C CA . ASP B 1 112 ? -13.445 8.195 6.996 1 94.44 112 ASP B CA 1
ATOM 2491 C C . ASP B 1 112 ? -13.141 7.871 5.535 1 94.44 112 ASP B C 1
ATOM 2493 O O . ASP B 1 112 ? -14.023 7.934 4.68 1 94.44 112 ASP B O 1
ATOM 2497 N N . HIS B 1 113 ? -11.82 7.605 5.254 1 94.19 113 HIS B N 1
ATOM 2498 C CA . HIS B 1 113 ? -11.414 7.383 3.869 1 94.19 113 HIS B CA 1
ATOM 2499 C C . HIS B 1 113 ? -10.078 6.641 3.801 1 94.19 113 HIS B C 1
ATOM 2501 O O . HIS B 1 113 ? -9.406 6.473 4.82 1 94.19 113 HIS B O 1
ATOM 2507 N N . VAL B 1 114 ? -9.773 6.156 2.604 1 95.06 114 VAL B N 1
ATOM 2508 C CA . VAL B 1 114 ? -8.43 5.688 2.268 1 95.06 114 VAL B CA 1
ATOM 2509 C C . VAL B 1 114 ? -7.734 6.715 1.376 1 95.06 114 VAL B C 1
ATOM 2511 O O . VAL B 1 114 ? -8.391 7.43 0.612 1 95.06 114 VAL B O 1
ATOM 2514 N N . ASP B 1 115 ? -6.445 6.801 1.496 1 95.38 115 ASP B N 1
ATOM 2515 C CA . ASP B 1 115 ? -5.699 7.836 0.785 1 95.38 115 ASP B CA 1
ATOM 2516 C C . ASP B 1 115 ? -5.406 7.41 -0.651 1 95.38 115 ASP B C 1
ATOM 2518 O O . ASP B 1 115 ? -5.059 8.242 -1.492 1 95.38 115 ASP B O 1
ATOM 2522 N N . VAL B 1 116 ? -5.434 6.129 -0.942 1 94.25 116 VAL B N 1
ATOM 2523 C CA . VAL B 1 116 ? -5.219 5.59 -2.281 1 94.25 116 VAL B CA 1
ATOM 2524 C C . VAL B 1 116 ? -6.496 4.914 -2.777 1 94.25 116 VAL B C 1
ATOM 2526 O O . VAL B 1 116 ? -6.941 3.92 -2.203 1 94.25 116 VAL B O 1
ATOM 2529 N N . GLY B 1 117 ? -7.051 5.414 -3.848 1 89.56 117 GLY B N 1
ATOM 2530 C CA . GLY B 1 117 ? -8.32 4.867 -4.305 1 89.56 117 GLY B CA 1
ATOM 2531 C C . GLY B 1 117 ? -8.398 4.723 -5.812 1 89.56 117 GLY B C 1
ATOM 2532 O O . GLY B 1 117 ? -9.359 4.148 -6.336 1 89.56 117 GLY B O 1
ATOM 2533 N N . ASP B 1 118 ? -7.395 5.25 -6.469 1 91.25 118 ASP B N 1
ATOM 2534 C CA . ASP B 1 118 ? -7.406 5.215 -7.93 1 91.25 118 ASP B CA 1
ATOM 2535 C C . ASP B 1 118 ? -5.988 5.258 -8.492 1 91.25 118 ASP B C 1
ATOM 2537 O O . ASP B 1 118 ? -5.012 5.215 -7.738 1 91.25 118 ASP B O 1
ATOM 2541 N N . TYR B 1 119 ? -5.91 5.301 -9.82 1 91.31 119 TYR B N 1
ATOM 2542 C CA . TYR B 1 119 ? -4.625 5.273 -10.508 1 91.31 119 TYR B CA 1
ATOM 2543 C C . TYR B 1 119 ? -3.754 6.449 -10.086 1 91.31 119 TYR B C 1
ATOM 2545 O O . TYR B 1 119 ? -2.57 6.277 -9.789 1 91.31 119 TYR B O 1
ATOM 2553 N N . ASN B 1 120 ? -4.301 7.59 -9.977 1 90.38 120 ASN B N 1
ATOM 2554 C CA . ASN B 1 120 ? -3.527 8.797 -9.703 1 90.38 120 ASN B CA 1
ATOM 2555 C C . ASN B 1 120 ? -2.973 8.797 -8.281 1 90.38 120 ASN B C 1
ATOM 2557 O O . ASN B 1 120 ? -1.856 9.258 -8.047 1 90.38 120 ASN B O 1
ATOM 2561 N N . SER B 1 121 ? -3.725 8.266 -7.375 1 93.75 121 SER B N 1
ATOM 2562 C CA . SER B 1 121 ? -3.295 8.25 -5.98 1 93.75 121 SER B CA 1
ATOM 2563 C C . SER B 1 121 ? -2.49 6.992 -5.664 1 93.75 121 SER B C 1
ATOM 2565 O O . SER B 1 121 ? -1.864 6.902 -4.605 1 93.75 121 SER B O 1
ATOM 2567 N N . ALA B 1 122 ? -2.436 6.07 -6.629 1 94.12 122 ALA B N 1
ATOM 2568 C CA . ALA B 1 122 ? -1.845 4.754 -6.383 1 94.12 122 ALA B CA 1
ATOM 2569 C C . ALA B 1 122 ? -0.353 4.871 -6.082 1 94.12 122 ALA B C 1
ATOM 2571 O O . ALA B 1 122 ? 0.234 3.98 -5.465 1 94.12 122 ALA B O 1
ATOM 2572 N N . ARG B 1 123 ? 0.234 5.984 -6.484 1 95.06 123 ARG B N 1
ATOM 2573 C CA . ARG B 1 123 ? 1.676 6.125 -6.316 1 95.06 123 ARG B CA 1
ATOM 2574 C C . ARG B 1 123 ? 2.023 6.527 -4.887 1 95.06 123 ARG B C 1
ATOM 2576 O O . ARG B 1 123 ? 3.195 6.527 -4.504 1 95.06 123 ARG B O 1
ATOM 2583 N N . ARG B 1 124 ? 1.097 6.891 -4.109 1 97.06 124 ARG B N 1
ATOM 2584 C CA . ARG B 1 124 ? 1.343 7.301 -2.73 1 97.06 124 ARG B CA 1
ATOM 2585 C C . ARG B 1 124 ? 1.75 6.113 -1.869 1 97.06 124 ARG B C 1
ATOM 2587 O O . ARG B 1 124 ? 1.12 5.055 -1.926 1 97.06 124 ARG B O 1
ATOM 2594 N N . PHE B 1 125 ? 2.809 6.297 -1.077 1 96.44 125 PHE B N 1
ATOM 2595 C CA . PHE B 1 125 ? 3.141 5.148 -0.242 1 96.44 125 PHE B CA 1
ATOM 2596 C C . PHE B 1 125 ? 3.314 5.566 1.212 1 96.44 125 PHE B C 1
ATOM 2598 O O . PHE B 1 125 ? 3.346 4.723 2.109 1 96.44 125 PHE B O 1
ATOM 2605 N N . LEU B 1 126 ? 3.387 6.848 1.478 1 98.31 126 LEU B N 1
ATOM 2606 C CA . LEU B 1 126 ? 3.523 7.348 2.842 1 98.31 126 LEU B CA 1
ATOM 2607 C C . LEU B 1 126 ? 2.834 8.695 2.998 1 98.31 126 LEU B C 1
ATOM 2609 O O . LEU B 1 126 ? 2.963 9.57 2.135 1 98.31 126 LEU B O 1
ATOM 2613 N N . VAL B 1 127 ? 2.127 8.859 4.09 1 98.75 127 VAL B N 1
ATOM 2614 C CA . VAL B 1 127 ? 1.413 10.086 4.406 1 98.75 127 VAL B CA 1
ATOM 2615 C C . VAL B 1 127 ? 2.176 10.867 5.477 1 98.75 127 VAL B C 1
ATOM 2617 O O . VAL B 1 127 ? 2.719 10.273 6.414 1 98.75 127 VAL B O 1
ATOM 2620 N N . LEU B 1 128 ? 2.213 12.156 5.371 1 98.81 128 LEU B N 1
ATOM 2621 C CA . LEU B 1 128 ? 2.795 13.023 6.391 1 98.81 128 LEU B CA 1
ATOM 2622 C C . LEU B 1 128 ? 1.839 14.15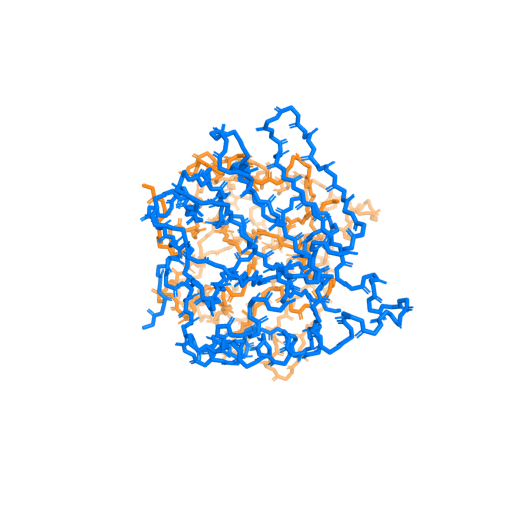6 6.75 1 98.81 128 LEU B C 1
ATOM 2624 O O . LEU B 1 128 ? 1.366 14.875 5.867 1 98.81 128 LEU B O 1
ATOM 2628 N N . PHE B 1 129 ? 1.579 14.281 8.047 1 98.81 129 PHE B N 1
ATOM 2629 C CA . PHE B 1 129 ? 0.8 15.391 8.594 1 98.81 129 PHE B CA 1
ATOM 2630 C C . PHE B 1 129 ? 1.618 16.172 9.609 1 98.81 129 PHE B C 1
ATOM 2632 O O . PHE B 1 129 ? 2.334 15.594 10.43 1 98.81 129 PHE B O 1
ATOM 2639 N N . LEU B 1 130 ? 1.551 17.422 9.492 1 98.88 130 LEU B N 1
ATOM 2640 C CA . LEU B 1 130 ? 1.989 18.328 10.539 1 98.88 130 LEU B CA 1
ATOM 2641 C C . LEU B 1 130 ? 0.797 19.016 11.195 1 98.88 130 LEU B C 1
ATOM 2643 O O . LEU B 1 130 ? 0.024 19.703 10.523 1 98.88 130 LEU B O 1
ATOM 2647 N N . TYR B 1 131 ? 0.645 18.812 12.453 1 98.88 131 TYR B N 1
ATOM 2648 C CA . TYR B 1 131 ? -0.357 19.562 13.195 1 98.88 131 TYR B CA 1
ATOM 2649 C C . TYR B 1 131 ? 0.187 20.922 13.609 1 98.88 131 TYR B C 1
ATOM 2651 O O . TYR B 1 131 ? 1.229 21.016 14.266 1 98.88 131 TYR B O 1
ATOM 2659 N N . LEU B 1 132 ? -0.514 21.953 13.281 1 98.81 132 LEU B N 1
ATOM 2660 C CA . LEU B 1 132 ? 0.005 23.297 13.492 1 98.81 132 LEU B CA 1
ATOM 2661 C C . LEU B 1 132 ? -0.438 23.859 14.844 1 98.81 132 LEU B C 1
ATOM 2663 O O . LEU B 1 132 ? 0.109 24.844 15.32 1 98.81 132 LEU B O 1
ATOM 2667 N N . ASN B 1 133 ? -1.46 23.297 15.461 1 98.62 133 ASN B N 1
ATOM 2668 C CA . ASN B 1 133 ? -1.907 23.719 16.781 1 98.62 133 ASN B CA 1
ATOM 2669 C C . ASN B 1 133 ? -2.424 22.531 17.609 1 98.62 133 ASN B C 1
ATOM 2671 O O . ASN B 1 133 ? -2.729 21.469 17.047 1 98.62 133 ASN B O 1
ATOM 2675 N N . THR B 1 134 ? -2.465 22.766 18.906 1 98.5 134 THR B N 1
ATOM 2676 C CA . THR B 1 134 ? -3.027 21.781 19.828 1 98.5 134 THR B CA 1
ATOM 2677 C C . THR B 1 134 ? -4.539 21.953 19.953 1 98.5 134 THR B C 1
ATOM 2679 O O . THR B 1 134 ? -5.031 23.078 20.125 1 98.5 134 THR B O 1
ATOM 2682 N N . VAL B 1 135 ? -5.203 20.844 19.719 1 98.56 135 VAL B N 1
ATOM 2683 C CA . VAL B 1 135 ? -6.637 20.781 20 1 98.56 135 VAL B CA 1
ATOM 2684 C C . VAL B 1 135 ? -6.887 19.891 21.219 1 98.56 135 VAL B C 1
ATOM 2686 O O . VAL B 1 135 ? -6.723 18.672 21.141 1 98.56 135 VAL B O 1
ATOM 2689 N N . GLU B 1 136 ? -7.34 20.438 22.266 1 98.19 136 GLU B N 1
ATOM 2690 C CA . GLU B 1 136 ? -7.465 19.719 23.531 1 98.19 136 GLU B CA 1
ATOM 2691 C C . GLU B 1 136 ? -8.594 18.688 23.484 1 98.19 136 GLU B C 1
ATOM 2693 O O . GLU B 1 136 ? -8.484 17.609 24.078 1 98.19 136 GLU B O 1
ATOM 2698 N N . VAL B 1 137 ? -9.68 19.078 22.906 1 98.19 137 VAL B N 1
ATOM 2699 C CA . VAL B 1 137 ? -10.836 18.188 22.797 1 98.19 137 VAL B CA 1
ATOM 2700 C C . VAL B 1 137 ? -11.227 18.016 21.328 1 98.19 137 VAL B C 1
ATOM 2702 O O . VAL B 1 137 ? -11.477 19 20.625 1 98.19 137 VAL B O 1
ATOM 2705 N N . GLY B 1 138 ? -11.234 16.734 20.906 1 97.75 138 GLY B N 1
ATOM 2706 C CA . GLY B 1 138 ? -11.586 16.453 19.516 1 97.75 138 GLY B CA 1
ATOM 2707 C C . GLY B 1 138 ? -10.422 16.641 18.562 1 97.75 138 GLY B C 1
ATOM 2708 O O . GLY B 1 138 ? -9.281 16.812 18.984 1 97.75 138 GLY B O 1
ATOM 2709 N N . GLY B 1 139 ? -10.711 16.531 17.25 1 97.81 139 GLY B N 1
ATOM 2710 C CA . GLY B 1 139 ? -9.766 16.859 16.188 1 97.81 139 GLY B CA 1
ATOM 2711 C C . GLY B 1 139 ? -8.766 15.75 15.93 1 97.81 139 GLY B C 1
ATOM 2712 O O . GLY B 1 139 ? -7.871 15.898 15.094 1 97.81 139 GLY B O 1
ATOM 2713 N N . CYS B 1 140 ? -8.938 14.609 16.5 1 98.38 140 CYS B N 1
ATOM 2714 C CA . CYS B 1 140 ? -7.969 13.516 16.375 1 98.38 140 CYS B CA 1
ATOM 2715 C C . CYS B 1 140 ? -8.008 12.922 14.969 1 98.38 140 CYS B C 1
ATOM 2717 O O . CYS B 1 140 ? -9.016 13.023 14.273 1 98.38 140 CYS B O 1
ATOM 2719 N N . THR B 1 141 ? -6.898 12.453 14.5 1 98.62 141 THR B N 1
ATOM 2720 C CA . THR B 1 141 ? -6.871 11.492 13.398 1 98.62 141 THR B CA 1
ATOM 2721 C C . THR B 1 141 ? -7.129 10.078 13.914 1 98.62 141 THR B C 1
ATOM 2723 O O . THR B 1 141 ? -6.371 9.562 14.734 1 98.62 141 THR B O 1
ATOM 2726 N N . SER B 1 142 ? -8.172 9.547 13.492 1 98.19 142 SER B N 1
ATOM 2727 C CA . SER B 1 142 ? -8.602 8.242 13.984 1 98.19 142 SER B CA 1
ATOM 2728 C C . SER B 1 142 ? -8.445 7.164 12.922 1 98.19 142 SER B C 1
ATOM 2730 O O . SER B 1 142 ? -9.023 7.266 11.836 1 98.19 142 SER B O 1
ATOM 2732 N N . PHE B 1 143 ? -7.617 6.176 13.234 1 97.62 143 PHE B N 1
ATOM 2733 C CA . PHE B 1 143 ? -7.539 4.984 12.398 1 97.62 143 PHE B CA 1
ATOM 2734 C C . PHE B 1 143 ? -8.609 3.975 12.789 1 97.62 143 PHE B C 1
ATOM 2736 O O . PHE B 1 143 ? -8.383 3.139 13.672 1 97.62 143 PHE B O 1
ATOM 2743 N N . THR B 1 144 ? -9.633 4.062 12.117 1 90.38 144 THR B N 1
ATOM 2744 C CA . THR B 1 144 ? -10.922 3.52 12.547 1 90.38 144 THR B CA 1
ATOM 2745 C C . THR B 1 144 ? -10.852 2.002 12.68 1 90.38 144 THR B C 1
ATOM 2747 O O . THR B 1 144 ? -11.508 1.417 13.539 1 90.38 144 THR B O 1
ATOM 2750 N N . ARG B 1 145 ? -10.016 1.348 11.93 1 90.5 145 ARG B N 1
ATOM 2751 C CA . ARG B 1 145 ? -9.961 -0.11 11.961 1 90.5 145 ARG B CA 1
ATOM 2752 C C . ARG B 1 145 ? -8.859 -0.6 12.891 1 90.5 145 ARG B C 1
ATOM 2754 O O . ARG B 1 145 ? -8.766 -1.794 13.18 1 90.5 145 ARG B O 1
ATOM 2761 N N . LEU B 1 146 ? -7.98 0.275 13.297 1 94.06 146 LEU B N 1
ATOM 2762 C CA . LEU B 1 146 ? -6.824 -0.12 14.094 1 94.06 146 LEU B CA 1
ATOM 2763 C C . LEU B 1 146 ? -6.988 0.328 15.547 1 94.06 146 LEU B C 1
ATOM 2765 O O . LEU B 1 146 ? -6.105 0.097 16.375 1 94.06 146 LEU B O 1
ATOM 2769 N N . ASN B 1 147 ? -8.109 0.892 15.859 1 89.31 147 ASN B N 1
ATOM 2770 C CA . ASN B 1 147 ? -8.367 1.424 17.203 1 89.31 147 ASN B CA 1
ATOM 2771 C C . ASN B 1 147 ? -7.203 2.279 17.688 1 89.31 147 ASN B C 1
ATOM 2773 O O . ASN B 1 147 ? -6.695 2.074 18.797 1 89.31 147 ASN B O 1
ATOM 2777 N N . THR B 1 148 ? -6.672 3.062 16.859 1 95.81 148 THR B N 1
ATOM 2778 C CA . THR B 1 148 ? -5.57 3.984 17.125 1 95.81 148 THR B CA 1
ATOM 2779 C C . THR B 1 148 ? -5.969 5.414 16.766 1 95.81 148 THR B C 1
ATOM 2781 O O . THR B 1 148 ? -6.594 5.652 15.734 1 95.81 148 THR B O 1
ATOM 2784 N N . THR B 1 149 ? -5.637 6.289 17.672 1 97.75 149 THR B N 1
ATOM 2785 C CA . THR B 1 149 ? -5.934 7.703 17.453 1 97.75 149 THR B CA 1
ATOM 2786 C C . THR B 1 149 ? -4.707 8.562 17.75 1 97.75 149 THR B C 1
ATOM 2788 O O . THR B 1 149 ? -3.924 8.25 18.656 1 97.75 149 THR B O 1
ATOM 2791 N N . VAL B 1 150 ? -4.559 9.609 17.016 1 98.62 150 VAL B N 1
ATOM 2792 C CA . VAL B 1 150 ? -3.488 10.578 17.234 1 98.62 150 VAL B CA 1
ATOM 2793 C C . VAL B 1 150 ? -4.086 11.953 17.5 1 98.62 150 VAL B C 1
ATOM 2795 O O . VAL B 1 150 ? -4.844 12.484 16.672 1 98.62 150 VAL B O 1
ATOM 2798 N N . SER B 1 151 ? -3.727 12.531 18.594 1 98.31 151 SER B N 1
ATOM 2799 C CA . SER B 1 151 ? -4.215 13.859 18.953 1 98.31 151 SER B CA 1
ATOM 2800 C C . SER B 1 151 ? -3.404 14.945 18.25 1 98.31 151 SER B C 1
ATOM 2802 O O . SER B 1 151 ? -2.18 14.844 18.141 1 98.31 151 SER B O 1
ATOM 2804 N N . PRO B 1 152 ? -4.164 15.961 17.828 1 98.31 152 PRO B N 1
ATOM 2805 C CA . PRO B 1 152 ? -3.418 17.094 17.281 1 98.31 152 PRO B CA 1
ATOM 2806 C C . PRO B 1 152 ? -2.676 17.891 18.359 1 98.31 152 PRO B C 1
ATOM 2808 O O . PRO B 1 152 ? -3.307 18.531 19.203 1 98.31 152 PRO B O 1
ATOM 2811 N N . MET B 1 153 ? -1.424 17.844 18.328 1 98.38 153 MET B N 1
ATOM 2812 C CA . MET B 1 153 ? -0.534 18.641 19.172 1 98.38 153 MET B CA 1
ATOM 2813 C C . MET B 1 153 ? 0.353 19.531 18.328 1 98.38 153 MET B C 1
ATOM 2815 O O . MET B 1 153 ? 0.873 19.109 17.281 1 98.38 153 MET B O 1
ATOM 2819 N N . LYS B 1 154 ? 0.515 20.766 18.812 1 98.62 154 LYS B N 1
ATOM 2820 C CA . LYS B 1 154 ? 1.285 21.734 18.047 1 98.62 154 LYS B CA 1
ATOM 2821 C C . LYS B 1 154 ? 2.691 21.219 17.75 1 98.62 154 LYS B C 1
ATOM 2823 O O . LYS B 1 154 ? 3.428 20.859 18.672 1 98.62 154 LYS B O 1
ATOM 2828 N N . GLY B 1 155 ? 3.035 21.203 16.469 1 98.5 155 GLY B N 1
ATOM 2829 C CA . GLY B 1 155 ? 4.375 20.812 16.047 1 98.5 155 GLY B CA 1
ATOM 2830 C C . GLY B 1 155 ? 4.531 19.312 15.852 1 98.5 155 GLY B C 1
ATOM 2831 O O . GLY B 1 155 ? 5.57 18.859 15.375 1 98.5 155 GLY B O 1
ATOM 2832 N N . ARG B 1 156 ? 3.527 18.531 16.141 1 98.5 156 ARG B N 1
ATOM 2833 C CA . ARG B 1 156 ? 3.582 17.078 15.977 1 98.5 156 ARG B CA 1
ATOM 2834 C C . ARG B 1 156 ? 3.51 16.688 14.5 1 98.5 156 ARG B C 1
ATOM 2836 O O . ARG B 1 156 ? 2.721 17.25 13.742 1 98.5 156 ARG B O 1
ATOM 2843 N N . VAL B 1 157 ? 4.355 15.766 14.102 1 98.88 157 VAL B N 1
ATOM 2844 C CA . VAL B 1 157 ? 4.316 15.188 12.766 1 98.88 157 VAL B CA 1
ATOM 2845 C C . VAL B 1 157 ? 3.838 13.742 12.844 1 98.88 157 VAL B C 1
ATOM 2847 O O . VAL B 1 157 ? 4.312 12.969 13.68 1 98.88 157 VAL B O 1
ATOM 2850 N N . LEU B 1 158 ? 2.861 13.391 12.055 1 98.88 158 LEU B N 1
ATOM 2851 C CA . LEU B 1 158 ? 2.311 12.047 11.945 1 98.88 158 LEU B CA 1
ATOM 2852 C C . LEU B 1 158 ? 2.676 11.422 10.602 1 98.88 158 LEU B C 1
ATOM 2854 O O . LEU B 1 158 ? 2.479 12.039 9.547 1 98.88 158 LEU B O 1
ATOM 2858 N N . LEU B 1 159 ? 3.309 10.25 10.602 1 98.88 159 LEU B N 1
ATOM 2859 C CA . LEU B 1 159 ? 3.574 9.469 9.398 1 98.88 159 LEU B CA 1
ATOM 2860 C C . LEU B 1 159 ? 2.865 8.117 9.469 1 98.88 159 LEU B C 1
ATOM 2862 O O . LEU B 1 159 ? 2.865 7.461 10.516 1 98.88 159 LEU B O 1
ATOM 2866 N N . PHE B 1 160 ? 2.299 7.672 8.43 1 98.56 160 PHE B N 1
ATOM 2867 C CA . PHE B 1 160 ? 1.711 6.344 8.305 1 98.56 160 PHE B CA 1
ATOM 2868 C C . PHE B 1 160 ? 1.604 5.93 6.844 1 98.56 160 PHE B C 1
ATOM 2870 O O . PHE B 1 160 ? 1.606 6.777 5.953 1 98.56 160 PHE B O 1
ATOM 2877 N N . PRO B 1 161 ? 1.519 4.652 6.57 1 97.69 161 PRO B N 1
ATOM 2878 C CA . PRO B 1 161 ? 1.403 4.211 5.176 1 97.69 161 PRO B CA 1
ATOM 2879 C C . PRO B 1 161 ? 0.104 4.672 4.52 1 97.69 161 PRO B C 1
ATOM 2881 O O . PRO B 1 161 ? -0.936 4.738 5.176 1 97.69 161 PRO B O 1
ATOM 2884 N N . ALA B 1 162 ? 0.132 4.922 3.227 1 96.94 162 ALA B N 1
ATOM 2885 C CA . ALA B 1 162 ? -1.013 5.449 2.486 1 96.94 162 ALA B CA 1
ATOM 2886 C C . ALA B 1 162 ? -1.962 4.324 2.076 1 96.94 162 ALA B C 1
ATOM 2888 O O . ALA B 1 162 ? -3.068 4.582 1.597 1 96.94 162 ALA B O 1
ATOM 2889 N N . THR B 1 163 ? -1.669 3.15 2.283 1 92.38 163 THR B N 1
ATOM 2890 C CA . THR B 1 163 ? -2.381 2.008 1.723 1 92.38 163 THR B CA 1
ATOM 2891 C C . THR B 1 163 ? -3.705 1.786 2.447 1 92.38 163 THR B C 1
ATOM 2893 O O . THR B 1 163 ? -3.93 2.342 3.525 1 92.38 163 THR B O 1
ATOM 2896 N N . TRP B 1 164 ? -4.504 0.903 1.863 1 93.81 164 TRP B N 1
ATOM 2897 C CA . TRP B 1 164 ? -5.91 0.764 2.234 1 93.81 164 TRP B CA 1
ATOM 2898 C C . TRP B 1 164 ? -6.047 0.2 3.645 1 93.81 164 TRP B C 1
ATOM 2900 O O . TRP B 1 164 ? -7.102 0.324 4.27 1 93.81 164 TRP B O 1
ATOM 2910 N N . GLN B 1 165 ? -5.035 -0.305 4.227 1 94.38 165 GLN B N 1
ATOM 2911 C CA . GLN B 1 165 ? -5.074 -0.84 5.586 1 94.38 165 GLN B CA 1
ATOM 2912 C C . GLN B 1 165 ? -5.125 0.283 6.617 1 94.38 165 GLN B C 1
ATOM 2914 O O . GLN B 1 165 ? -5.418 0.043 7.789 1 94.38 165 GLN B O 1
ATOM 2919 N N . TYR B 1 166 ? -4.895 1.474 6.184 1 96.5 166 TYR B N 1
ATOM 2920 C CA . TYR B 1 166 ? -4.816 2.596 7.113 1 96.5 166 TYR B CA 1
ATOM 2921 C C . TYR B 1 166 ? -5.941 3.592 6.859 1 96.5 166 TYR B C 1
ATOM 2923 O O . TYR B 1 166 ? -5.711 4.805 6.836 1 96.5 166 TYR B O 1
ATOM 2931 N N . ARG B 1 167 ? -7.051 3.049 6.621 1 95.5 167 ARG B N 1
ATOM 2932 C CA . ARG B 1 167 ? -8.242 3.891 6.605 1 95.5 167 ARG B CA 1
ATOM 2933 C C . ARG B 1 167 ? -8.305 4.781 7.844 1 95.5 167 ARG B C 1
ATOM 2935 O O . ARG B 1 167 ? -7.996 4.332 8.953 1 95.5 167 ARG B O 1
ATOM 2942 N N . HIS B 1 168 ? -8.703 6.074 7.648 1 97.12 168 HIS B N 1
ATOM 2943 C CA . HIS B 1 168 ? -8.672 7.02 8.758 1 97.12 168 HIS B CA 1
ATOM 2944 C C . HIS B 1 168 ? -9.641 8.172 8.523 1 97.12 168 HIS B C 1
ATOM 2946 O O . HIS B 1 168 ? -10.156 8.352 7.418 1 97.12 168 HIS B O 1
ATOM 2952 N N . ALA B 1 169 ? -9.898 8.906 9.578 1 96.5 169 ALA B N 1
ATOM 2953 C CA . ALA B 1 169 ? -10.75 10.086 9.57 1 96.5 169 ALA B CA 1
ATOM 2954 C C . ALA B 1 169 ? -10.109 11.227 10.367 1 96.5 169 ALA B C 1
ATOM 2956 O O . ALA B 1 169 ? -9.422 10.992 11.367 1 96.5 169 ALA B O 1
ATOM 2957 N N . GLY B 1 170 ? -10.227 12.414 9.82 1 97.25 170 GLY B N 1
ATOM 2958 C CA . GLY B 1 170 ? -10.023 13.602 10.633 1 97.25 170 GLY B CA 1
ATOM 2959 C C . GLY B 1 170 ? -11.273 14.031 11.383 1 97.25 170 GLY B C 1
ATOM 2960 O O . GLY B 1 170 ? -12.164 14.656 10.812 1 97.25 170 GLY B O 1
ATOM 2961 N N . LEU B 1 171 ? -11.305 13.789 12.656 1 96.94 171 LEU B N 1
ATOM 2962 C CA . LEU B 1 171 ? -12.5 14.016 13.453 1 96.94 171 LEU B CA 1
ATOM 2963 C C . LEU B 1 171 ? -12.727 15.508 13.695 1 96.94 171 LEU B C 1
ATOM 2965 O O . LEU B 1 171 ? -11.773 16.297 13.672 1 96.94 171 LEU B O 1
ATOM 2969 N N . PRO B 1 172 ? -13.961 15.828 13.945 1 96.75 172 PRO B N 1
ATOM 2970 C CA . PRO B 1 172 ? -14.234 17.25 14.219 1 96.75 172 PRO B CA 1
ATOM 2971 C C . PRO B 1 172 ? -13.523 17.75 15.461 1 96.75 172 PRO B C 1
ATOM 2973 O O . PRO B 1 172 ? -13.562 17.109 16.516 1 96.75 172 PRO B O 1
ATOM 2976 N N . PRO B 1 173 ? -12.82 18.875 15.305 1 98 173 PRO B N 1
ATOM 2977 C CA . PRO B 1 173 ? -12.312 19.5 16.531 1 98 173 PRO B CA 1
ATOM 2978 C C . PRO B 1 173 ? -13.414 20.141 17.359 1 98 173 PRO B C 1
ATOM 2980 O O . PRO B 1 173 ? -14.391 20.656 16.812 1 98 173 PRO B O 1
ATOM 2983 N N . GLU B 1 174 ? -13.219 20.141 18.594 1 97.75 174 GLU B N 1
ATOM 2984 C CA . GLU B 1 174 ? -14.25 20.688 19.469 1 97.75 174 GLU B CA 1
ATOM 2985 C C . GLU B 1 174 ? -13.758 21.922 20.219 1 97.75 174 GLU B C 1
ATOM 2987 O O . GLU B 1 174 ? -14.453 22.938 20.281 1 97.75 174 GLU B O 1
ATOM 2992 N N . SER B 1 175 ? -12.594 21.922 20.734 1 98 175 SER B N 1
ATOM 2993 C CA . SER B 1 175 ? -12.125 22.984 21.625 1 98 175 SER B CA 1
ATOM 2994 C C . SER B 1 175 ? -11.57 24.172 20.828 1 98 175 SER B C 1
ATOM 2996 O O . SER B 1 175 ? -11.633 25.312 21.281 1 98 175 SER B O 1
ATOM 2998 N N . ASP B 1 176 ? -10.969 23.891 19.75 1 97.94 176 ASP B N 1
ATOM 2999 C CA . ASP B 1 176 ? -10.297 24.891 18.922 1 97.94 176 ASP B CA 1
ATOM 3000 C C . ASP B 1 176 ? -10.352 24.5 17.438 1 97.94 176 ASP B C 1
ATOM 3002 O O . ASP B 1 176 ? -10.625 23.344 17.109 1 97.94 176 ASP B O 1
ATOM 3006 N N . LYS B 1 177 ? -10.125 25.5 16.641 1 98.31 177 LYS B N 1
ATOM 3007 C CA . LYS B 1 177 ? -9.852 25.156 15.258 1 98.31 177 LYS B CA 1
ATOM 3008 C C . LYS B 1 177 ? -8.648 24.219 15.148 1 98.31 177 LYS B C 1
ATOM 3010 O O . LYS B 1 177 ? -7.797 24.188 16.031 1 98.31 177 LYS B O 1
ATOM 3015 N N . LYS B 1 178 ? -8.68 23.469 14.117 1 98.62 178 LYS B N 1
ATOM 3016 C CA . LYS B 1 178 ? -7.543 22.609 13.82 1 98.62 178 LYS B CA 1
ATOM 3017 C C . LYS B 1 178 ? -6.875 23.016 12.508 1 98.62 178 LYS B C 1
ATOM 3019 O O . LYS B 1 178 ? -7.551 23.219 11.5 1 98.62 178 LYS B O 1
ATOM 3024 N N . TYR B 1 179 ? -5.562 23.188 12.547 1 98.75 179 TYR B N 1
ATOM 3025 C CA . TYR B 1 179 ? -4.758 23.438 11.359 1 98.75 179 TYR B CA 1
ATOM 3026 C C . TYR B 1 179 ? -3.74 22.328 11.141 1 98.75 179 TYR B C 1
ATOM 3028 O O . TYR B 1 179 ? -3.02 21.938 12.062 1 98.75 179 TYR B O 1
ATOM 3036 N N . ILE B 1 180 ? -3.723 21.812 9.898 1 98.69 180 ILE B N 1
ATOM 3037 C CA . ILE B 1 180 ? -2.748 20.766 9.57 1 98.69 180 ILE B CA 1
ATOM 3038 C C . ILE B 1 180 ? -2.129 21.062 8.203 1 98.69 180 ILE B C 1
ATOM 3040 O O . ILE B 1 180 ? -2.75 21.703 7.355 1 98.69 180 ILE B O 1
ATOM 3044 N N . VAL B 1 181 ? -0.922 20.703 8.016 1 98.81 181 VAL B N 1
ATOM 3045 C CA . VAL B 1 181 ? -0.317 20.594 6.691 1 98.81 181 VAL B CA 1
ATOM 3046 C C . VAL B 1 181 ? -0.134 19.125 6.32 1 98.81 181 VAL B C 1
ATOM 3048 O O . VAL B 1 181 ? 0.357 18.328 7.129 1 98.81 181 VAL B O 1
ATOM 3051 N N . GLY B 1 182 ? -0.55 18.781 5.16 1 98.5 182 GLY B N 1
ATOM 3052 C CA . GLY B 1 182 ? -0.41 17.406 4.711 1 98.5 182 GLY B CA 1
ATOM 3053 C C . GLY B 1 182 ? 0.291 17.281 3.371 1 98.5 182 GLY B C 1
ATOM 3054 O O . GLY B 1 182 ? 0.213 18.188 2.539 1 98.5 182 GLY B O 1
ATOM 3055 N N . SER B 1 183 ? 0.973 16.266 3.174 1 98.69 183 SER B N 1
ATOM 3056 C CA . SER B 1 183 ? 1.532 15.82 1.899 1 98.69 183 SER B CA 1
ATOM 3057 C C . SER B 1 183 ? 1.666 14.297 1.85 1 98.69 183 SER B C 1
ATOM 3059 O O . SER B 1 183 ? 1.282 13.609 2.795 1 98.69 183 SER B O 1
ATOM 3061 N N . TYR B 1 184 ? 2.088 13.789 0.722 1 98.56 184 TYR B N 1
ATOM 3062 C CA . TYR B 1 184 ? 2.324 12.375 0.466 1 98.56 184 TYR B CA 1
ATOM 3063 C C . TYR B 1 184 ? 3.686 12.156 -0.184 1 98.56 184 TYR B C 1
ATOM 3065 O O . TYR B 1 184 ? 4.121 12.961 -1.011 1 98.56 184 TYR B O 1
ATOM 3073 N N . LEU B 1 185 ? 4.324 11.078 0.229 1 97.88 185 LEU B N 1
ATOM 3074 C CA . LEU B 1 185 ? 5.41 10.586 -0.613 1 97.88 185 LEU B CA 1
ATOM 3075 C C . LEU B 1 185 ? 4.871 9.688 -1.719 1 97.88 185 LEU B C 1
ATOM 3077 O O . LEU B 1 185 ? 3.965 8.883 -1.487 1 97.88 185 LEU B O 1
ATOM 3081 N N . HIS B 1 186 ? 5.465 9.828 -2.859 1 96.31 186 HIS B N 1
ATOM 3082 C CA . HIS B 1 186 ? 4.992 9 -3.963 1 96.31 186 HIS B CA 1
ATOM 3083 C C . HIS B 1 186 ? 6.156 8.461 -4.785 1 96.31 186 HIS B C 1
ATOM 3085 O O . HIS B 1 186 ? 7.23 9.07 -4.828 1 96.31 186 HIS B O 1
ATOM 3091 N N . TYR B 1 187 ? 5.941 7.324 -5.375 1 95.12 187 TYR B N 1
ATOM 3092 C CA . TYR B 1 187 ? 6.898 6.684 -6.27 1 95.12 187 TYR B CA 1
ATOM 3093 C C . TYR B 1 187 ? 7.117 7.52 -7.523 1 95.12 187 TYR B C 1
ATOM 3095 O O . TYR B 1 187 ? 6.203 8.203 -7.988 1 95.12 187 TYR B O 1
ATOM 3103 N N . LEU B 1 188 ? 8.344 7.426 -8.109 1 92.62 188 LEU B N 1
ATOM 3104 C CA . LEU B 1 188 ? 8.703 8.141 -9.328 1 92.62 188 LEU B CA 1
ATOM 3105 C C . LEU B 1 188 ? 8.836 7.172 -10.5 1 92.62 188 LEU B C 1
ATOM 3107 O O . LEU B 1 188 ? 9.172 6 -10.312 1 92.62 188 LEU B O 1
#

pLDDT: mean 95.01, std 6.42, range [53.16, 98.88]

Secondary structure (DSSP, 8-state):
---BGGGG-EEE-SSS-HHHHHHHHHHHHTS--EEEESTTSSEEEEEEHHHHHHTT-HHHHHHHHHHHHHHHHHHHHHHHHHT-TTTS-SSEEE---EEEEE-SSS--BEEEE-S--STTTTTEEEEEEEE-S--SSB--EEETTTTEEE---TT-EEEEE-SGGG-EEEPPBSSS-EEEEEEEEEE-/---BGGGG-EEE-SSS-HHHHHHHHHHHHTS--EEEESTTSSEEEEEEHHHHHHTT-HHHHHHHHHHHHHHHHHHHHHHHHHT-TTTS-SSEEE---EEEEE-SSS--BEEEE-S--STTTTTEEEEEEEE-S--SSB--EEETTTTEEE---TT-EEEEE-SGGG-EEEPPBSSS-EEEEEEEEEE-

Radius of gyration: 23.54 Å; Cα contacts (8 Å, |Δi|>4): 877; chains: 2; bounding box: 45×68×53 Å

Organism: NCBI:txid444859